Protein AF-A0A1D2QLX3-F1 (afdb_monomer)

Nearest PDB structures (foldseek):
  8tn6-assembly1_C  TM=4.047E-01  e=2.908E+00  synthetic construct

Mean predicted aligned error: 9.53 Å

Foldseek 3Di:
DVVVVVVVVVLVVVQVLLLVLLLLVLLLVVLVVVLVDPPFDPQLNVVSVVSNLVSLVVNLVSVLVVLVVVLVVCVPPPDPLLNVLSVVLNVLSVLLVVLSVCCVVVNDDPVVVVSVVSNVVSVVVNVVSVVVNVVVVVVVCVVVVPDPDDDSPSDDPCSVVVSVVSVVVVVVVSVCSRVVVVVDPPPPPQDADPPQFDDPDPPAQLPPAPDADPSSHADALVVPVCLVVVCVPVVPVSVVCVPDCLVCLQAPPVNLVVLVVCCVPPNLLSSSHSCVRRPVSCSRRRQSGVVGDGSRDD

Structure (mmCIF, N/CA/C/O backbone):
data_AF-A0A1D2QLX3-F1
#
_entry.id   AF-A0A1D2QLX3-F1
#
loop_
_atom_site.group_PDB
_atom_site.id
_atom_site.type_symbol
_atom_site.label_atom_id
_atom_site.label_alt_id
_atom_site.label_comp_id
_atom_site.label_asym_id
_atom_site.label_entity_id
_atom_site.label_seq_id
_atom_site.pdbx_PDB_ins_code
_atom_site.Cartn_x
_atom_site.Cartn_y
_atom_site.Cartn_z
_atom_site.occupancy
_atom_site.B_iso_or_equiv
_atom_site.auth_seq_id
_atom_site.auth_comp_id
_atom_site.auth_asym_id
_atom_site.auth_atom_id
_atom_site.pdbx_PDB_model_num
ATOM 1 N N . MET A 1 1 ? -18.325 -20.129 51.051 1.00 47.84 1 MET A N 1
ATOM 2 C CA . MET A 1 1 ? -16.873 -20.002 50.773 1.00 47.84 1 MET A CA 1
ATOM 3 C C . MET A 1 1 ? -16.478 -20.413 49.345 1.00 47.84 1 MET A C 1
ATOM 5 O O . MET A 1 1 ? -15.520 -19.870 48.815 1.00 47.84 1 MET A O 1
ATOM 9 N N . THR A 1 2 ? -17.216 -21.308 48.675 1.00 52.09 2 THR A N 1
ATOM 10 C CA . THR A 1 2 ? -16.969 -21.720 47.275 1.00 52.09 2 THR A CA 1
ATOM 11 C C . THR A 1 2 ? -17.440 -20.698 46.229 1.00 52.09 2 THR A C 1
ATOM 13 O O . THR A 1 2 ? -16.693 -20.413 45.299 1.00 52.09 2 THR A O 1
ATOM 16 N N . MET A 1 3 ? -18.611 -20.066 46.410 1.00 44.56 3 MET A N 1
ATOM 17 C CA . MET A 1 3 ? -19.145 -19.080 45.446 1.00 44.56 3 MET A CA 1
ATOM 18 C C . MET A 1 3 ? -18.302 -17.800 45.304 1.00 44.56 3 MET A C 1
ATOM 20 O O . MET A 1 3 ? -18.203 -17.250 44.207 1.00 44.56 3 MET A O 1
ATOM 24 N N . GLU A 1 4 ? -17.663 -17.344 46.384 1.00 46.50 4 GLU A N 1
ATOM 25 C CA . GLU A 1 4 ? -16.819 -16.140 46.390 1.00 46.50 4 GLU A CA 1
ATOM 26 C C . GLU A 1 4 ? -15.473 -16.362 45.678 1.00 46.50 4 GLU A C 1
ATOM 28 O O . GLU A 1 4 ? -14.935 -15.454 45.050 1.00 46.50 4 GLU A O 1
ATOM 33 N N . LYS A 1 5 ? -14.964 -17.602 45.692 1.00 51.28 5 LYS A N 1
ATOM 34 C CA . LYS A 1 5 ? -13.736 -18.003 44.986 1.00 51.28 5 LYS A CA 1
ATOM 35 C C . LYS A 1 5 ? -13.949 -18.104 43.467 1.00 51.28 5 LYS A C 1
ATOM 37 O O . LYS A 1 5 ? -13.058 -17.792 42.684 1.00 51.28 5 LYS A O 1
ATOM 42 N N . THR A 1 6 ? -15.148 -18.496 43.032 1.00 58.53 6 THR A N 1
ATOM 43 C CA . THR A 1 6 ? -15.526 -18.539 41.607 1.00 58.53 6 THR A CA 1
ATOM 44 C C . THR A 1 6 ? -15.758 -17.158 40.992 1.00 58.53 6 THR A C 1
ATOM 46 O O . THR A 1 6 ? -15.449 -16.952 39.817 1.00 58.53 6 THR A O 1
ATOM 49 N N . THR A 1 7 ? -16.288 -16.194 41.751 1.00 59.47 7 THR A N 1
ATOM 50 C CA . THR A 1 7 ? -16.502 -14.823 41.257 1.00 59.47 7 THR A CA 1
ATOM 51 C C . THR A 1 7 ? -15.203 -14.027 41.168 1.00 59.47 7 THR A C 1
ATOM 53 O O . THR A 1 7 ? -15.032 -13.273 40.211 1.00 59.47 7 THR A O 1
ATOM 56 N N . THR A 1 8 ? -14.254 -14.229 42.086 1.00 61.00 8 THR A N 1
ATOM 57 C CA . THR A 1 8 ? -12.914 -13.623 41.995 1.00 61.00 8 THR A CA 1
ATOM 58 C C . THR A 1 8 ? -12.116 -14.156 40.804 1.00 61.00 8 THR A C 1
ATOM 60 O O . THR A 1 8 ? -11.539 -13.356 40.069 1.00 61.00 8 THR A O 1
ATOM 63 N N . GLY A 1 9 ? -12.172 -15.466 40.528 1.00 65.94 9 GLY A N 1
ATOM 64 C CA . GLY A 1 9 ? -11.530 -16.067 39.351 1.00 65.94 9 GLY A CA 1
ATOM 65 C C . GLY A 1 9 ? -12.051 -15.515 38.015 1.00 65.94 9 GLY A C 1
ATOM 66 O O . GLY A 1 9 ? -11.258 -15.155 37.146 1.00 65.94 9 GLY A O 1
ATOM 67 N N . LYS A 1 10 ? -13.376 -15.356 37.867 1.00 67.81 10 LYS A N 1
ATOM 68 C CA . LYS A 1 10 ? -13.980 -14.759 36.657 1.00 67.81 10 LYS A CA 1
ATOM 69 C C . LYS A 1 10 ? -13.594 -13.290 36.462 1.00 67.81 10 LYS A C 1
ATOM 71 O O . LYS A 1 10 ? -13.293 -12.888 35.345 1.00 67.81 10 LYS A O 1
ATOM 76 N N . LEU A 1 11 ? -13.563 -12.491 37.531 1.00 66.75 11 LEU A N 1
ATOM 77 C CA . LEU A 1 11 ? -13.174 -11.076 37.457 1.00 66.75 11 LEU A CA 1
ATOM 78 C C . LEU A 1 11 ? -11.684 -10.891 37.129 1.00 66.75 11 LEU A C 1
ATOM 80 O O . LEU A 1 11 ? -11.318 -9.944 36.435 1.00 66.75 11 LEU A O 1
ATOM 84 N N . GLN A 1 12 ? -10.827 -11.799 37.595 1.00 68.75 12 GLN A N 1
ATOM 85 C CA . GLN A 1 12 ? -9.400 -11.792 37.273 1.00 68.75 12 GLN A CA 1
ATOM 86 C C . GLN A 1 12 ? -9.136 -12.236 35.828 1.00 68.75 12 GLN A C 1
ATOM 88 O O . GLN A 1 12 ? -8.340 -11.618 35.129 1.00 68.75 12 GLN A O 1
ATOM 93 N N . GLN A 1 13 ? -9.861 -13.245 35.338 1.00 72.25 13 GLN A N 1
ATOM 94 C CA . GLN A 1 13 ? -9.840 -13.598 33.918 1.00 72.25 13 GLN A CA 1
ATOM 95 C C . GLN A 1 13 ? -10.345 -12.434 33.050 1.00 72.25 13 GLN A C 1
ATOM 97 O O . GLN A 1 13 ? -9.775 -12.166 31.992 1.00 72.25 13 GLN A O 1
ATOM 102 N N . GLU A 1 14 ? -11.372 -11.707 33.515 1.00 74.94 14 GLU A N 1
ATOM 103 C CA . GLU A 1 14 ? -11.874 -10.509 32.843 1.00 74.94 14 GLU A CA 1
ATOM 104 C C . GLU A 1 14 ? -10.831 -9.379 32.768 1.00 74.94 14 GLU A C 1
ATOM 106 O O . GLU A 1 14 ? -10.739 -8.693 31.757 1.00 74.94 14 GLU A O 1
ATOM 111 N N . SER A 1 15 ? -10.002 -9.187 33.793 1.00 77.00 15 SER A N 1
ATOM 112 C CA . SER A 1 15 ? -9.013 -8.104 33.781 1.00 77.00 15 SER A CA 1
ATOM 113 C C . SER A 1 15 ? -7.851 -8.363 32.816 1.00 77.00 15 SER A C 1
ATOM 115 O O . SER A 1 15 ? -7.373 -7.431 32.172 1.00 77.00 15 SER A O 1
ATOM 117 N N . HIS A 1 16 ? -7.430 -9.621 32.653 1.00 79.62 16 HIS A N 1
ATOM 118 C CA . HIS A 1 16 ? -6.320 -9.973 31.765 1.00 79.62 16 HIS A CA 1
ATOM 119 C C . HIS A 1 16 ? -6.650 -9.724 30.287 1.00 79.62 16 HIS A C 1
ATOM 121 O O . HIS A 1 16 ? -5.836 -9.143 29.568 1.00 79.62 16 HIS A O 1
ATOM 127 N N . TRP A 1 17 ? -7.846 -10.113 29.824 1.00 83.94 17 TRP A N 1
ATOM 128 C CA . TRP A 1 17 ? -8.223 -9.865 28.426 1.00 83.94 17 TRP A CA 1
ATOM 129 C C . TRP A 1 17 ? -8.433 -8.369 28.150 1.00 83.94 17 TRP A C 1
ATOM 131 O O . TRP A 1 17 ? -8.108 -7.908 27.060 1.00 83.94 17 TRP A O 1
ATOM 141 N N . LEU A 1 18 ? -8.896 -7.587 29.135 1.00 86.56 18 LEU A N 1
ATOM 142 C CA . LEU A 1 18 ? -9.004 -6.127 29.013 1.00 86.56 18 LEU A CA 1
ATOM 143 C C . LEU A 1 18 ? -7.632 -5.459 28.899 1.00 86.56 18 LEU A C 1
ATOM 145 O O . LEU A 1 18 ? -7.465 -4.555 28.082 1.00 86.56 18 LEU A O 1
ATOM 149 N N . THR A 1 19 ? -6.637 -5.924 29.661 1.00 86.50 19 THR A N 1
ATOM 150 C CA . THR A 1 19 ? -5.246 -5.476 29.502 1.00 86.50 19 THR A CA 1
ATOM 151 C C . THR A 1 19 ? -4.724 -5.787 28.097 1.00 86.50 19 THR A C 1
ATOM 153 O O . THR A 1 19 ? -4.079 -4.931 27.492 1.00 86.50 19 THR A O 1
ATOM 156 N N . ALA A 1 20 ? -5.039 -6.963 27.543 1.00 88.31 20 ALA A N 1
ATOM 157 C CA . ALA A 1 20 ? -4.661 -7.313 26.174 1.00 88.31 20 ALA A CA 1
ATOM 158 C C . ALA A 1 20 ? -5.330 -6.401 25.129 1.00 88.31 20 ALA A C 1
ATOM 160 O O . ALA A 1 20 ? -4.641 -5.885 24.254 1.00 88.31 20 ALA A O 1
ATOM 161 N N . VAL A 1 21 ? -6.636 -6.128 25.254 1.00 91.12 21 VAL A N 1
ATOM 162 C CA . VAL A 1 21 ? -7.366 -5.199 24.364 1.00 91.12 21 VAL A CA 1
ATOM 163 C C . VAL A 1 21 ? -6.779 -3.793 24.439 1.00 91.12 21 VAL A C 1
ATOM 165 O O . VAL A 1 21 ? -6.571 -3.165 23.407 1.00 91.12 21 VAL A O 1
ATOM 168 N N . ALA A 1 22 ? -6.481 -3.300 25.644 1.00 90.00 22 ALA A N 1
ATOM 169 C CA . ALA A 1 22 ? -5.874 -1.986 25.829 1.00 90.00 22 ALA A CA 1
ATOM 170 C C . ALA A 1 22 ? -4.475 -1.909 25.196 1.00 90.00 22 ALA A C 1
ATOM 172 O O . ALA A 1 22 ? -4.136 -0.906 24.572 1.00 90.00 22 ALA A O 1
ATOM 173 N N . CYS A 1 23 ? -3.678 -2.973 25.322 1.00 92.06 23 CYS A N 1
ATOM 174 C CA . CYS A 1 23 ? -2.359 -3.067 24.702 1.00 92.06 23 CYS A CA 1
ATOM 175 C C . CYS A 1 23 ? -2.448 -3.090 23.168 1.00 92.06 23 CYS A C 1
ATOM 177 O O . CYS A 1 23 ? -1.812 -2.268 22.512 1.00 92.06 23 CYS A O 1
ATOM 179 N N . LEU A 1 24 ? -3.288 -3.962 22.599 1.00 93.31 24 LEU A N 1
ATOM 180 C CA . LEU A 1 24 ? -3.523 -4.039 21.152 1.00 93.31 24 LEU A CA 1
ATOM 181 C C . LEU A 1 24 ? -4.075 -2.723 20.592 1.00 93.31 24 LEU A C 1
ATOM 183 O O . LEU A 1 24 ? -3.622 -2.266 19.549 1.00 93.31 24 LEU A O 1
ATOM 187 N N . GLY A 1 25 ? -4.996 -2.079 21.313 1.00 93.81 25 GLY A N 1
ATOM 188 C CA . GLY A 1 25 ? -5.527 -0.763 20.962 1.00 93.81 25 GLY A CA 1
ATOM 189 C C . GLY A 1 25 ? -4.450 0.315 20.924 1.00 93.81 25 GLY A C 1
ATOM 190 O O . GLY A 1 25 ? -4.392 1.089 19.973 1.00 93.81 25 GLY A O 1
ATOM 191 N N . ALA A 1 26 ? -3.558 0.341 21.916 1.00 94.00 26 ALA A N 1
ATOM 192 C CA . ALA A 1 26 ? -2.443 1.282 21.942 1.00 94.00 26 ALA A CA 1
ATOM 193 C C . ALA A 1 26 ? -1.442 1.032 20.803 1.00 94.00 26 ALA A C 1
ATOM 195 O O . ALA A 1 26 ? -0.994 1.988 20.178 1.00 94.00 26 ALA A O 1
ATOM 196 N N . LEU A 1 27 ? -1.123 -0.232 20.503 1.00 95.88 27 LEU A N 1
ATOM 197 C CA . LEU A 1 27 ? -0.251 -0.598 19.382 1.00 95.88 27 LEU A CA 1
ATOM 198 C C . LEU A 1 27 ? -0.873 -0.233 18.027 1.00 95.88 27 LEU A C 1
ATOM 200 O O . LEU A 1 27 ? -0.196 0.336 17.175 1.00 95.88 27 LEU A O 1
ATOM 204 N N . SER A 1 28 ? -2.161 -0.522 17.825 1.00 95.25 28 SER A N 1
ATOM 205 C CA . SER A 1 28 ? -2.886 -0.170 16.597 1.00 95.25 28 SER A CA 1
ATOM 206 C C . SER A 1 28 ? -2.954 1.350 16.405 1.00 95.25 28 SER A C 1
ATOM 208 O O . SER A 1 28 ? -2.658 1.847 15.322 1.00 95.25 28 SER A O 1
ATOM 210 N N . LEU A 1 29 ? -3.224 2.109 17.473 1.00 94.06 29 LEU A N 1
ATOM 211 C CA . LEU A 1 29 ? -3.208 3.572 17.425 1.00 94.06 29 LEU A CA 1
ATOM 212 C C . LEU A 1 29 ? -1.806 4.128 17.137 1.00 94.06 29 LEU A C 1
ATOM 214 O O . LEU A 1 29 ? -1.659 5.029 16.318 1.00 94.06 29 LEU A O 1
ATOM 218 N N . PHE A 1 30 ? -0.778 3.599 17.802 1.00 94.00 30 PHE A N 1
ATOM 219 C CA . PHE A 1 30 ? 0.601 4.050 17.621 1.00 94.00 30 PHE A CA 1
ATOM 220 C C . PHE A 1 30 ? 1.117 3.758 16.209 1.00 94.00 30 PHE A C 1
ATOM 222 O O . PHE A 1 30 ? 1.649 4.651 15.559 1.00 94.00 30 PHE A O 1
ATOM 229 N N . SER A 1 31 ? 0.902 2.539 15.709 1.00 95.00 31 SER A N 1
ATOM 230 C CA . SER A 1 31 ? 1.252 2.158 14.333 1.00 95.00 31 SER A CA 1
ATOM 231 C C . SER A 1 31 ? 0.539 3.026 13.294 1.00 95.00 31 SER A C 1
ATOM 233 O O . SER A 1 31 ? 1.184 3.482 12.353 1.00 95.00 31 SER A O 1
ATOM 235 N N . GLY A 1 32 ? -0.748 3.332 13.502 1.00 92.38 32 GLY A N 1
ATOM 236 C CA . GLY A 1 32 ? -1.514 4.227 12.630 1.00 92.38 32 GLY A CA 1
ATOM 237 C C . GLY A 1 32 ? -0.995 5.665 12.655 1.00 92.38 32 GLY A C 1
ATOM 238 O O . GLY A 1 32 ? -0.837 6.282 11.608 1.00 92.38 32 GLY A O 1
ATOM 239 N N . LEU A 1 33 ? -0.640 6.188 13.834 1.00 89.94 33 LEU A N 1
ATOM 240 C CA . LEU A 1 33 ? -0.033 7.517 13.956 1.00 89.94 33 LEU A CA 1
ATOM 241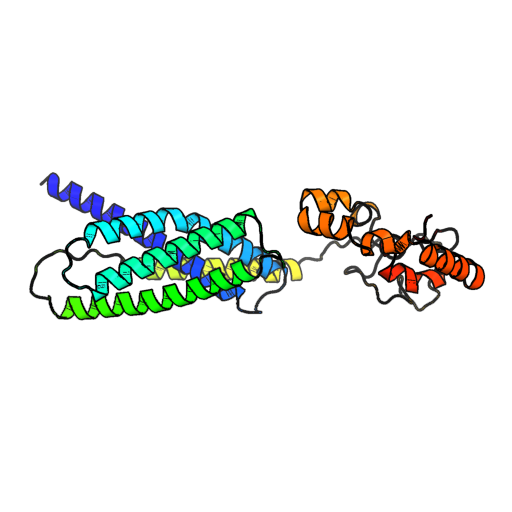 C C . LEU A 1 33 ? 1.315 7.598 13.227 1.00 89.94 33 LEU A C 1
ATOM 243 O O . LEU A 1 33 ? 1.618 8.612 12.606 1.00 89.94 33 LEU A O 1
ATOM 247 N N . LEU A 1 34 ? 2.110 6.529 13.276 1.00 89.62 34 LEU A N 1
ATOM 248 C CA . LEU A 1 34 ? 3.380 6.454 12.559 1.00 89.62 34 LEU A CA 1
ATOM 249 C C . LEU A 1 34 ? 3.212 6.454 11.033 1.00 89.62 34 LEU A C 1
ATOM 251 O O . LEU A 1 34 ? 4.095 6.966 10.355 1.00 89.62 34 LEU A O 1
ATOM 255 N N . LEU A 1 35 ? 2.098 5.942 10.491 1.00 88.56 35 LEU A N 1
ATOM 256 C CA . LEU A 1 35 ? 1.811 6.012 9.047 1.00 88.56 35 LEU A CA 1
ATOM 257 C C . LEU A 1 35 ? 1.580 7.450 8.558 1.00 88.56 35 LEU A C 1
ATOM 259 O O . LEU A 1 35 ? 1.766 7.729 7.379 1.00 88.56 35 LEU A O 1
ATOM 263 N N . LEU A 1 36 ? 1.213 8.369 9.454 1.00 83.38 36 LEU A N 1
ATOM 264 C CA . LEU A 1 36 ? 0.980 9.780 9.127 1.00 83.38 36 LEU A CA 1
ATOM 265 C C . LEU A 1 36 ? 2.264 10.618 9.117 1.00 83.38 36 LEU A C 1
ATOM 267 O O . LEU A 1 36 ? 2.239 11.777 8.704 1.00 83.38 36 LEU A O 1
ATOM 271 N N . LEU A 1 37 ? 3.372 10.074 9.622 1.00 81.25 37 LEU A N 1
ATOM 272 C CA . LEU A 1 37 ? 4.625 10.801 9.781 1.00 81.25 37 LEU A CA 1
ATOM 273 C C . LEU A 1 37 ? 5.653 10.307 8.750 1.00 81.25 37 LEU A C 1
ATOM 275 O O . LEU A 1 37 ? 5.863 9.099 8.635 1.00 81.25 37 LEU A O 1
ATOM 279 N N . PRO A 1 38 ? 6.371 11.201 8.046 1.00 72.50 38 PRO A N 1
ATOM 280 C CA . PRO A 1 38 ? 7.387 10.823 7.061 1.00 72.50 38 PRO A CA 1
ATOM 281 C C . PRO A 1 38 ? 8.712 10.433 7.745 1.00 72.50 38 PRO A C 1
ATOM 283 O O . PRO A 1 38 ? 9.762 11.009 7.476 1.00 72.50 38 PRO A O 1
ATOM 286 N N . LEU A 1 39 ? 8.662 9.503 8.703 1.00 68.62 39 LEU A N 1
ATOM 287 C CA . LEU A 1 39 ? 9.796 9.164 9.575 1.00 68.62 39 LEU A CA 1
ATOM 288 C C . LEU A 1 39 ? 10.639 7.987 9.078 1.00 68.62 39 LEU A C 1
ATOM 290 O O . LEU A 1 39 ? 11.748 7.793 9.573 1.00 68.62 39 LEU A O 1
ATOM 294 N N . PHE A 1 40 ? 10.131 7.184 8.142 1.00 65.19 40 PHE A N 1
ATOM 295 C CA . PHE A 1 40 ? 10.750 5.914 7.764 1.00 65.19 40 PHE A CA 1
ATOM 296 C C . PHE A 1 40 ? 11.151 5.870 6.292 1.00 65.19 40 PHE A C 1
ATOM 298 O O . PHE A 1 40 ? 10.474 6.423 5.427 1.00 65.19 40 PHE A O 1
ATOM 305 N N . ALA A 1 41 ? 12.230 5.133 6.014 1.00 69.69 41 ALA A N 1
ATOM 306 C CA . ALA A 1 41 ? 12.530 4.652 4.671 1.00 69.69 41 ALA A CA 1
ATOM 307 C C . ALA A 1 41 ? 11.382 3.767 4.144 1.00 69.69 41 ALA A C 1
ATOM 309 O O . ALA A 1 41 ? 10.616 3.199 4.930 1.00 69.69 41 ALA A O 1
ATOM 310 N N . LEU A 1 42 ? 11.295 3.609 2.818 1.00 74.25 42 LEU A N 1
ATOM 311 C CA . LEU A 1 42 ? 10.206 2.895 2.135 1.00 74.25 42 LEU A CA 1
ATOM 312 C C . LEU A 1 42 ? 9.923 1.500 2.730 1.00 74.25 42 LEU A C 1
ATOM 314 O O . LEU A 1 42 ? 8.767 1.126 2.913 1.00 74.25 42 LEU A O 1
ATOM 318 N N . THR A 1 43 ? 10.968 0.760 3.105 1.00 77.31 43 THR A N 1
ATOM 319 C CA . THR A 1 43 ? 10.862 -0.573 3.725 1.00 77.31 43 THR A CA 1
ATOM 320 C C . THR A 1 43 ? 10.198 -0.540 5.102 1.00 77.31 43 THR A C 1
ATOM 322 O O . THR A 1 43 ? 9.321 -1.352 5.397 1.00 77.31 43 THR A O 1
ATOM 325 N N . GLY A 1 44 ? 10.575 0.423 5.948 1.00 81.56 44 GLY A N 1
ATOM 326 C CA . GLY A 1 44 ? 9.982 0.607 7.272 1.00 81.56 44 GLY A CA 1
ATOM 327 C C . GLY A 1 44 ? 8.503 0.985 7.187 1.00 81.56 44 GLY A C 1
ATOM 328 O O . GLY A 1 44 ? 7.701 0.490 7.978 1.00 81.56 44 GLY A O 1
ATOM 329 N N . LEU A 1 45 ? 8.128 1.792 6.188 1.00 84.56 45 LEU A N 1
ATOM 330 C CA . LEU A 1 45 ? 6.734 2.154 5.932 1.00 84.56 45 LEU A CA 1
ATOM 331 C C . LEU A 1 45 ? 5.891 0.932 5.537 1.00 84.56 45 LEU A C 1
ATOM 333 O O . LEU A 1 45 ? 4.831 0.714 6.122 1.00 84.56 45 LEU A O 1
ATOM 337 N N . GLN A 1 46 ? 6.380 0.105 4.606 1.00 86.75 46 GLN A N 1
ATOM 338 C CA . GLN A 1 46 ? 5.695 -1.122 4.175 1.00 86.75 46 GLN A CA 1
ATOM 339 C C . GLN A 1 46 ? 5.474 -2.097 5.340 1.00 86.75 46 GLN A C 1
ATOM 341 O O . GLN A 1 46 ? 4.385 -2.648 5.505 1.00 86.75 46 GLN A O 1
ATOM 346 N N . ILE A 1 47 ? 6.486 -2.270 6.195 1.00 89.06 47 ILE A N 1
ATOM 347 C CA . ILE A 1 47 ? 6.388 -3.138 7.374 1.00 89.06 47 ILE A CA 1
ATOM 348 C C . ILE A 1 47 ? 5.417 -2.554 8.408 1.00 89.06 47 ILE A C 1
ATOM 350 O O . ILE A 1 47 ? 4.601 -3.294 8.957 1.00 89.06 47 ILE A O 1
ATOM 354 N N . ASN A 1 48 ? 5.446 -1.238 8.651 1.00 93.06 48 ASN A N 1
ATOM 355 C CA . ASN A 1 48 ? 4.499 -0.584 9.558 1.00 93.06 48 ASN A CA 1
ATOM 356 C C . ASN A 1 48 ? 3.049 -0.722 9.065 1.00 93.06 48 ASN A C 1
ATOM 358 O O . ASN A 1 48 ? 2.164 -0.990 9.873 1.00 93.06 48 ASN A O 1
ATOM 362 N N . LEU A 1 49 ? 2.805 -0.606 7.756 1.00 91.88 49 LEU A N 1
ATOM 363 C CA . LEU A 1 49 ? 1.479 -0.793 7.159 1.00 91.88 49 LEU A CA 1
ATOM 364 C C . LEU A 1 49 ? 0.958 -2.224 7.367 1.00 91.88 49 LEU A C 1
ATOM 366 O O . LEU A 1 49 ? -0.185 -2.422 7.792 1.00 91.88 49 LEU A O 1
ATOM 370 N N . LEU A 1 50 ? 1.811 -3.228 7.137 1.00 91.75 50 LEU A N 1
ATOM 371 C CA . LEU A 1 50 ? 1.467 -4.632 7.367 1.00 91.75 50 LEU A CA 1
ATOM 372 C C . LEU A 1 50 ? 1.152 -4.896 8.847 1.00 91.75 50 LEU A C 1
ATOM 374 O O . LEU A 1 50 ? 0.137 -5.514 9.177 1.00 91.75 50 LEU A O 1
ATOM 378 N N . LEU A 1 51 ? 2.001 -4.396 9.749 1.00 94.00 51 LEU A N 1
ATOM 379 C CA . LEU A 1 51 ? 1.803 -4.531 11.189 1.00 94.00 51 LEU A CA 1
ATOM 380 C C . LEU A 1 51 ? 0.532 -3.816 11.659 1.00 94.00 51 LEU A C 1
ATOM 382 O O . LEU A 1 51 ? -0.201 -4.377 12.470 1.00 94.00 51 LEU A O 1
ATOM 386 N N . HIS A 1 52 ? 0.236 -2.623 11.140 1.00 95.25 52 HIS A N 1
ATOM 387 C CA . HIS A 1 52 ? -0.989 -1.889 11.453 1.00 95.25 52 HIS A CA 1
ATOM 388 C C . HIS A 1 52 ? -2.237 -2.693 11.067 1.00 95.25 52 HIS A C 1
ATOM 390 O O . HIS A 1 52 ? -3.136 -2.880 11.891 1.00 95.25 52 HIS A O 1
ATOM 396 N N . THR A 1 53 ? -2.244 -3.246 9.852 1.00 94.38 53 THR A N 1
ATOM 397 C CA . THR A 1 53 ? -3.340 -4.078 9.331 1.00 94.38 53 THR A CA 1
ATOM 398 C C . THR A 1 53 ? -3.543 -5.332 10.185 1.00 94.38 53 THR A C 1
ATOM 400 O O . THR A 1 53 ? -4.672 -5.668 10.561 1.00 94.38 53 THR A O 1
ATOM 403 N N . LEU A 1 54 ? -2.450 -5.995 10.580 1.00 94.75 54 LEU A N 1
ATOM 404 C CA . LEU A 1 54 ? -2.490 -7.165 11.460 1.00 94.75 54 LEU A CA 1
ATOM 405 C C . LEU A 1 54 ? -3.008 -6.813 12.862 1.00 94.75 54 LEU A C 1
ATOM 407 O O . LEU A 1 54 ? -3.891 -7.493 13.387 1.00 94.75 54 LEU A O 1
ATOM 411 N N . LEU A 1 55 ? -2.483 -5.747 13.473 1.00 95.50 55 LEU A N 1
ATOM 412 C CA . LEU A 1 55 ? -2.881 -5.290 14.806 1.00 95.50 55 LEU A CA 1
ATOM 413 C C . LEU A 1 55 ? -4.359 -4.886 14.843 1.00 95.50 55 LEU A C 1
ATOM 415 O O . LEU A 1 55 ? -5.065 -5.271 15.775 1.00 95.50 55 LEU A O 1
ATOM 419 N N . GLY A 1 56 ? -4.835 -4.160 13.828 1.00 94.56 56 GLY A N 1
ATOM 420 C CA . GLY A 1 56 ? -6.244 -3.792 13.683 1.00 94.56 56 GLY A CA 1
ATOM 421 C C . GLY A 1 56 ? -7.149 -5.019 13.548 1.00 94.56 56 GLY A C 1
ATOM 422 O O . GLY A 1 56 ? -8.146 -5.137 14.264 1.00 94.56 56 GLY A O 1
ATOM 423 N N . SER A 1 57 ? -6.751 -5.985 12.715 1.00 92.62 57 SER A N 1
ATOM 424 C CA . SER A 1 57 ? -7.487 -7.242 12.517 1.00 92.62 57 SER A CA 1
ATOM 425 C C . SER A 1 57 ? -7.577 -8.074 13.802 1.00 92.62 57 SER A C 1
ATOM 427 O O . SER A 1 57 ? -8.652 -8.553 14.165 1.00 92.62 57 SER A O 1
ATOM 429 N N . LEU A 1 58 ? -6.469 -8.197 14.543 1.00 93.81 58 LEU A N 1
ATOM 430 C CA . LEU A 1 58 ? -6.429 -8.896 15.833 1.00 93.81 58 LEU A CA 1
ATOM 431 C C . LEU A 1 58 ? -7.239 -8.175 16.920 1.00 93.81 58 LEU A C 1
ATOM 433 O O . LEU A 1 58 ? -7.817 -8.826 17.794 1.00 93.81 58 LEU A O 1
ATOM 437 N N . LEU A 1 59 ? -7.292 -6.841 16.882 1.00 94.19 59 LEU A N 1
ATOM 438 C CA . LEU A 1 59 ? -8.039 -6.024 17.837 1.00 94.19 59 LEU A CA 1
ATOM 439 C C . LEU A 1 59 ? -9.556 -6.078 17.610 1.00 94.19 59 LEU A C 1
ATOM 441 O O . LEU A 1 59 ? -10.314 -5.948 18.575 1.00 94.19 59 LEU A O 1
ATOM 445 N N . ALA A 1 60 ? -10.008 -6.291 16.374 1.00 91.12 60 ALA A N 1
ATOM 446 C CA . ALA A 1 60 ? -11.412 -6.180 15.993 1.00 91.12 60 ALA A CA 1
ATOM 447 C C . ALA A 1 60 ? -12.366 -7.033 16.848 1.00 91.12 60 ALA A C 1
ATOM 449 O O . ALA A 1 60 ? -13.301 -6.503 17.452 1.00 91.12 60 ALA A O 1
ATOM 450 N N . LEU A 1 61 ? -12.125 -8.347 16.948 1.00 90.50 61 LEU A N 1
ATOM 451 C CA . LEU A 1 61 ? -13.012 -9.259 17.685 1.00 90.50 61 LEU A CA 1
ATOM 452 C C . LEU A 1 61 ? -13.024 -8.985 19.203 1.00 90.50 61 LEU A C 1
ATOM 454 O O . LEU A 1 61 ? -14.115 -8.868 19.777 1.00 90.50 61 LEU A O 1
ATOM 458 N N . PRO A 1 62 ? -11.867 -8.843 19.888 1.00 92.00 62 PRO A N 1
ATOM 459 C CA . PRO A 1 62 ? -11.846 -8.466 21.300 1.00 92.00 62 PRO A CA 1
ATOM 460 C C . PRO A 1 62 ? -12.534 -7.127 21.580 1.00 92.00 62 PRO A C 1
ATOM 462 O O . PRO A 1 62 ? -13.251 -7.003 22.576 1.00 92.00 62 PRO A O 1
ATOM 465 N N . LEU A 1 63 ? -12.347 -6.132 20.709 1.00 91.25 63 LEU A N 1
ATOM 466 C CA . LEU A 1 63 ? -12.910 -4.799 20.892 1.00 91.25 63 LEU A CA 1
ATOM 467 C C . LEU A 1 63 ? -14.422 -4.767 20.630 1.00 91.25 63 LEU A C 1
ATOM 469 O O . LEU A 1 63 ? -15.156 -4.128 21.386 1.00 91.25 63 LEU A O 1
ATOM 473 N N . LEU A 1 64 ? -14.915 -5.529 19.648 1.00 90.06 64 LEU A N 1
ATOM 474 C CA . LEU A 1 64 ? -16.349 -5.746 19.439 1.00 90.06 64 LEU A CA 1
ATOM 475 C C . LEU A 1 64 ? -16.988 -6.401 20.669 1.00 90.06 64 LEU A C 1
ATOM 477 O O . LEU A 1 64 ? -17.985 -5.903 21.197 1.00 90.06 64 LEU A O 1
ATOM 481 N N . ARG A 1 65 ? -16.377 -7.476 21.186 1.00 91.19 65 ARG A N 1
ATOM 482 C CA . ARG A 1 65 ? -16.837 -8.137 22.417 1.00 91.19 65 ARG A CA 1
ATOM 483 C C . ARG A 1 65 ? -16.846 -7.169 23.601 1.00 91.19 65 ARG A C 1
ATOM 485 O O . ARG A 1 65 ? -17.802 -7.174 24.376 1.00 91.19 65 ARG A O 1
ATOM 492 N N . TYR A 1 66 ? -15.814 -6.336 23.741 1.00 90.00 66 TYR A N 1
ATOM 493 C CA . TYR A 1 66 ? -15.768 -5.292 24.763 1.00 90.00 66 TYR A CA 1
ATOM 494 C C . TYR A 1 66 ? -16.914 -4.298 24.622 1.00 90.00 66 TYR A C 1
ATOM 496 O O . TYR A 1 66 ? -17.593 -4.035 25.612 1.00 90.00 66 TYR A O 1
ATOM 504 N N . SER A 1 67 ? -17.162 -3.797 23.413 1.00 89.12 67 SER A N 1
ATOM 505 C CA . SER A 1 67 ? -18.236 -2.842 23.147 1.00 89.12 67 SER A CA 1
ATOM 506 C C . SER A 1 67 ? -19.607 -3.417 23.524 1.00 89.12 67 SER A C 1
ATOM 508 O O . SER A 1 67 ? -20.359 -2.791 24.271 1.00 89.12 67 SER A O 1
ATOM 510 N N . LEU A 1 68 ? -19.890 -4.668 23.141 1.00 89.12 68 LEU A N 1
ATOM 511 C CA . LEU A 1 68 ? -21.138 -5.357 23.492 1.00 89.12 68 LEU A CA 1
ATOM 512 C C . LEU A 1 68 ? -21.289 -5.568 25.008 1.00 89.12 68 LEU A C 1
ATOM 514 O O . LEU A 1 68 ? -22.351 -5.303 25.578 1.00 89.12 68 LEU A O 1
ATOM 518 N N . LEU A 1 69 ? -20.232 -6.014 25.695 1.00 86.81 69 LEU A N 1
ATOM 519 C CA . LEU A 1 69 ? -20.249 -6.183 27.154 1.00 86.81 69 LEU A CA 1
ATOM 520 C C . LEU A 1 69 ? -20.394 -4.842 27.882 1.00 86.81 69 LEU A C 1
ATOM 522 O O . LEU A 1 69 ? -21.104 -4.753 28.883 1.00 86.81 69 LEU A O 1
ATOM 526 N N . HIS A 1 70 ? -19.735 -3.796 27.391 1.00 86.69 70 HIS A N 1
ATOM 527 C CA . HIS A 1 70 ? -19.840 -2.454 27.945 1.00 86.69 70 HIS A CA 1
ATOM 528 C C . HIS A 1 70 ? -21.259 -1.906 27.776 1.00 86.69 70 HIS A C 1
ATOM 530 O O . HIS A 1 70 ? -21.848 -1.422 28.743 1.00 86.69 70 HIS A O 1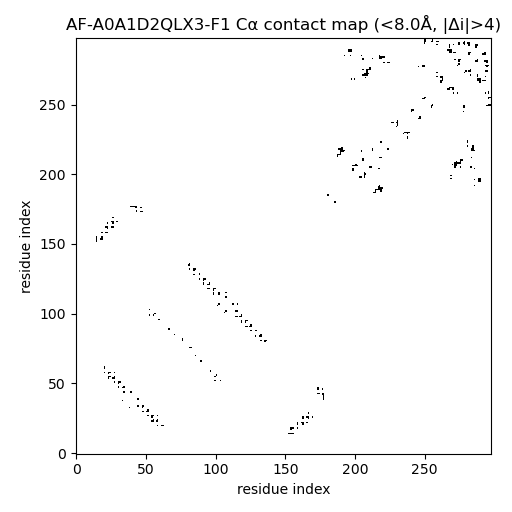
ATOM 536 N N . PHE A 1 71 ? -21.842 -2.052 26.585 1.00 85.44 71 PHE A N 1
ATOM 537 C CA . PHE A 1 71 ? -23.201 -1.613 26.293 1.00 85.44 71 PHE A CA 1
ATOM 538 C C . PHE A 1 71 ? -24.222 -2.353 27.163 1.00 85.44 71 PHE A C 1
ATOM 540 O O . PHE A 1 71 ? -24.948 -1.724 27.925 1.00 85.44 71 PHE A O 1
ATOM 547 N N . THR A 1 72 ? -24.209 -3.690 27.163 1.00 84.88 72 THR A N 1
ATOM 548 C CA . THR A 1 72 ? -25.139 -4.512 27.967 1.00 84.88 72 THR A CA 1
ATOM 549 C C . THR A 1 72 ? -25.070 -4.215 29.467 1.00 84.88 72 THR A C 1
ATOM 551 O O . THR A 1 72 ? -26.101 -4.189 30.135 1.00 84.88 72 THR A O 1
ATOM 554 N N . ARG A 1 73 ? -23.879 -3.930 30.011 1.00 80.62 73 ARG A N 1
ATOM 555 C CA . ARG A 1 73 ? -23.691 -3.573 31.432 1.00 80.62 73 ARG A CA 1
ATOM 556 C C . ARG A 1 73 ? -24.112 -2.141 31.771 1.00 80.62 73 ARG A C 1
ATOM 558 O O . ARG A 1 73 ? -24.293 -1.829 32.948 1.00 80.62 73 ARG A O 1
ATOM 565 N N . THR A 1 74 ? -24.235 -1.268 30.774 1.00 77.25 74 THR A N 1
ATOM 566 C CA . THR A 1 74 ? -24.605 0.145 30.950 1.00 77.25 74 THR A CA 1
ATOM 567 C C . THR A 1 74 ? -26.066 0.434 30.601 1.00 77.25 74 THR A C 1
ATOM 569 O O . THR A 1 74 ? -26.563 1.510 30.953 1.00 77.25 74 THR A O 1
ATOM 572 N N . VAL A 1 75 ? -26.789 -0.536 30.019 1.00 73.56 75 VAL A N 1
ATOM 573 C CA . VAL A 1 75 ? -28.253 -0.500 29.876 1.00 73.56 75 VAL A CA 1
ATOM 574 C C . VAL A 1 75 ? -28.882 -0.264 31.256 1.00 73.56 75 VAL A C 1
ATOM 576 O O . VAL A 1 75 ? -28.810 -1.105 32.149 1.00 73.56 75 VAL A O 1
ATOM 579 N N . GLY A 1 76 ? -29.459 0.924 31.455 1.00 71.75 76 GLY A N 1
ATOM 580 C CA . GLY A 1 76 ? -30.060 1.351 32.727 1.00 71.75 76 GLY A CA 1
ATOM 581 C C . GLY A 1 76 ? -29.421 2.589 33.373 1.00 71.75 76 GLY A C 1
ATOM 582 O O . GLY A 1 76 ? -29.958 3.114 34.354 1.00 71.75 76 GLY A O 1
ATOM 583 N N . ILE A 1 77 ? -28.314 3.117 32.836 1.00 76.44 77 ILE A N 1
ATOM 584 C CA . ILE A 1 77 ? -27.785 4.424 33.259 1.00 76.44 77 ILE A CA 1
ATOM 585 C C . ILE A 1 77 ? -28.715 5.541 32.759 1.00 76.44 77 ILE A C 1
ATOM 587 O O . ILE A 1 77 ? -28.856 5.763 31.567 1.00 76.44 77 ILE A O 1
ATOM 591 N N . ARG A 1 78 ? -29.306 6.320 33.671 1.00 77.19 78 ARG A N 1
ATOM 592 C CA . ARG A 1 78 ? -30.216 7.442 33.343 1.00 77.19 78 ARG A CA 1
ATOM 593 C C . ARG A 1 78 ? -29.509 8.729 32.874 1.00 77.19 78 ARG A C 1
ATOM 595 O O . ARG A 1 78 ? -29.843 9.810 33.347 1.00 77.19 78 ARG A O 1
ATOM 602 N N . SER A 1 79 ? -28.486 8.642 32.024 1.00 85.31 79 SER A N 1
ATOM 603 C CA . SER A 1 79 ? -27.840 9.833 31.449 1.00 85.31 79 SER A CA 1
ATOM 604 C C . SER A 1 79 ? -27.865 9.769 29.929 1.00 85.31 79 SER A C 1
ATOM 606 O O . SER A 1 79 ? -27.142 8.945 29.366 1.00 85.31 79 SER A O 1
ATOM 608 N N . PRO A 1 80 ? -28.645 10.642 29.263 1.00 86.38 80 PRO A N 1
ATOM 609 C CA . PRO A 1 80 ? -28.711 10.650 27.807 1.00 86.38 80 PRO A CA 1
ATOM 610 C C . PRO A 1 80 ? -27.331 10.914 27.197 1.00 86.38 80 PRO A C 1
ATOM 612 O O . PRO A 1 80 ? -26.954 10.234 26.253 1.00 86.38 80 PRO A O 1
ATOM 615 N N . LEU A 1 81 ? -26.529 11.807 27.791 1.00 88.25 81 LEU A N 1
ATOM 616 C CA . LEU A 1 81 ? -25.181 12.117 27.307 1.00 88.25 81 LEU A CA 1
ATOM 617 C C . LEU A 1 81 ? -24.278 10.875 27.232 1.00 88.25 81 LEU A C 1
ATOM 619 O O . LEU A 1 81 ? -23.609 10.676 26.220 1.00 88.25 81 LEU A O 1
ATOM 623 N N . LEU A 1 82 ? -24.255 10.025 28.268 1.00 88.38 82 LEU A N 1
ATOM 624 C CA . LEU A 1 82 ? -23.429 8.809 28.247 1.00 88.38 82 LEU A CA 1
ATOM 625 C C . LEU A 1 82 ? -23.957 7.761 27.262 1.00 88.38 82 LEU A C 1
ATOM 627 O O . LEU A 1 82 ? -23.152 7.110 26.603 1.00 88.38 82 LEU A O 1
ATOM 631 N N . ILE A 1 83 ? -25.281 7.616 27.142 1.00 88.94 83 ILE A N 1
ATOM 632 C CA . ILE A 1 83 ? -25.886 6.667 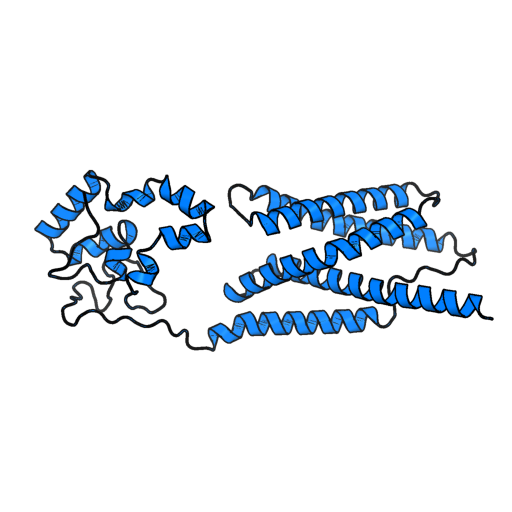26.197 1.00 88.94 83 ILE A CA 1
ATOM 633 C C . ILE A 1 83 ? -25.595 7.095 24.756 1.00 88.94 83 ILE A C 1
ATOM 635 O O . ILE A 1 83 ? -25.076 6.296 23.982 1.00 88.94 83 ILE A O 1
ATOM 639 N N . PHE A 1 84 ? -25.879 8.352 24.398 1.00 90.88 84 PHE A N 1
ATOM 640 C CA . PHE A 1 84 ? -25.684 8.844 23.033 1.00 90.88 84 PHE A CA 1
ATOM 641 C C . PHE A 1 84 ? -24.209 8.873 22.635 1.00 90.88 84 PHE A C 1
ATOM 643 O O . PHE A 1 84 ? -23.876 8.426 21.542 1.00 90.88 84 PHE A O 1
ATOM 650 N N . SER A 1 85 ? -23.312 9.323 23.522 1.00 92.50 85 SER A N 1
ATOM 651 C CA . SER A 1 85 ? -21.871 9.286 23.232 1.00 92.50 85 SER A CA 1
ATOM 652 C C . SER A 1 85 ? -21.338 7.856 23.101 1.00 92.50 85 SER A C 1
ATOM 654 O O . SER A 1 85 ? -20.518 7.602 22.226 1.00 92.50 85 SER A O 1
ATOM 656 N N . GLY A 1 86 ? -21.823 6.906 23.911 1.00 90.81 86 GLY A N 1
ATOM 657 C CA . GLY A 1 86 ? -21.449 5.493 23.796 1.00 90.81 86 GLY A CA 1
ATOM 658 C C . GLY A 1 86 ? -21.962 4.838 22.508 1.00 90.81 86 GLY A C 1
ATOM 659 O O . GLY A 1 86 ? -21.220 4.105 21.851 1.00 90.81 86 GLY A O 1
ATOM 660 N N . LEU A 1 87 ? -23.204 5.134 22.111 1.00 91.00 87 LEU A N 1
ATOM 661 C CA . LEU A 1 87 ? -23.784 4.652 20.855 1.00 91.00 87 LEU A CA 1
ATOM 662 C C . LEU A 1 87 ? -23.036 5.223 19.645 1.00 91.00 87 LEU A C 1
ATOM 664 O O . LEU A 1 87 ? -22.624 4.464 18.772 1.00 91.00 87 LEU A O 1
ATOM 668 N N . ALA A 1 88 ? -22.794 6.536 19.627 1.00 94.06 88 ALA A N 1
ATOM 669 C CA . ALA A 1 88 ? -22.038 7.188 18.563 1.00 94.06 88 ALA A CA 1
ATOM 670 C C . ALA A 1 88 ? -20.601 6.640 18.466 1.00 94.06 88 ALA A C 1
ATOM 672 O O . ALA A 1 88 ? -20.137 6.341 17.369 1.00 94.06 88 ALA A O 1
ATOM 673 N N . ALA A 1 89 ? -19.922 6.402 19.595 1.00 93.44 89 ALA A N 1
ATOM 674 C CA . ALA A 1 89 ? -18.594 5.782 19.598 1.00 93.44 89 ALA A CA 1
ATOM 675 C C . ALA A 1 89 ? -18.625 4.349 19.045 1.00 93.44 89 ALA A C 1
ATOM 677 O O . ALA A 1 89 ? -17.716 3.948 18.324 1.00 93.44 89 ALA A O 1
ATOM 678 N N . SER A 1 90 ? -19.688 3.593 19.334 1.00 91.94 90 SER A N 1
ATOM 679 C CA . SER A 1 90 ? -19.875 2.235 18.808 1.00 91.94 90 SER A CA 1
ATOM 680 C C . SER A 1 90 ? -20.123 2.230 17.296 1.00 91.94 90 SER A C 1
ATOM 682 O O . SER A 1 90 ? -19.593 1.368 16.600 1.00 91.94 90 SER A O 1
ATOM 684 N N . MET A 1 91 ? -20.880 3.203 16.776 1.00 93.25 91 MET A N 1
ATOM 685 C CA . MET A 1 91 ? -21.098 3.367 15.333 1.00 93.25 91 MET A CA 1
ATOM 686 C C . MET A 1 91 ? -19.810 3.748 14.599 1.00 93.25 91 MET A C 1
ATOM 688 O O . MET A 1 91 ? -19.502 3.155 13.569 1.00 93.25 91 MET A O 1
ATOM 692 N N . LEU A 1 92 ? -19.032 4.690 15.141 1.00 95.75 92 LEU A N 1
ATOM 693 C CA . LEU A 1 92 ? -17.733 5.059 14.569 1.00 95.75 92 LEU A CA 1
ATOM 694 C C . LEU A 1 92 ? -16.772 3.869 14.567 1.00 95.75 92 LEU A C 1
ATOM 696 O O . LEU A 1 92 ? -16.109 3.618 13.568 1.00 95.75 92 LEU A O 1
ATOM 700 N N . LEU A 1 93 ? -16.743 3.091 15.651 1.00 93.44 93 LEU A N 1
ATOM 701 C CA . LEU A 1 93 ? -15.925 1.886 15.724 1.00 93.44 93 LEU A CA 1
ATOM 702 C C . LEU A 1 93 ? -16.329 0.836 14.676 1.00 93.44 93 LEU A C 1
ATOM 704 O O . LEU A 1 93 ? -15.460 0.197 14.088 1.00 93.44 93 LEU A O 1
ATOM 708 N N . LEU A 1 94 ? -17.630 0.668 14.415 1.00 92.62 94 LEU A N 1
ATOM 709 C CA . LEU A 1 94 ? -18.106 -0.188 13.327 1.00 92.62 94 LEU A CA 1
ATOM 710 C C . LEU A 1 94 ? -17.636 0.339 11.964 1.00 92.62 94 LEU A C 1
ATOM 712 O O . LEU A 1 94 ? -17.173 -0.446 11.144 1.00 92.62 94 LEU A O 1
ATOM 716 N N . GLY A 1 95 ? -17.697 1.655 11.745 1.00 94.56 95 GLY A N 1
ATOM 717 C CA . GLY A 1 95 ? -17.159 2.298 10.545 1.00 94.56 95 GLY A CA 1
ATOM 718 C C . GLY A 1 95 ? -15.663 2.037 10.356 1.00 94.56 95 GLY A C 1
ATOM 719 O O . GLY A 1 95 ? -15.246 1.688 9.254 1.00 94.56 95 GLY A O 1
ATOM 720 N N . LEU A 1 96 ? -14.867 2.114 11.430 1.00 94.50 96 LEU A N 1
ATOM 721 C CA . LEU A 1 96 ? -13.439 1.763 11.412 1.00 94.50 96 LEU A CA 1
ATOM 722 C C . LEU A 1 96 ? -13.208 0.299 11.061 1.00 94.50 96 LEU A C 1
ATOM 724 O O . LEU A 1 96 ? -12.316 -0.003 10.275 1.00 94.50 96 LEU A O 1
ATOM 728 N N . PHE A 1 97 ? -14.015 -0.604 11.620 1.00 93.06 97 PHE A N 1
ATOM 729 C CA . PHE A 1 97 ? -13.924 -2.020 11.293 1.00 93.06 97 PHE A CA 1
ATOM 730 C C . PHE A 1 97 ? -14.231 -2.259 9.814 1.00 93.06 97 PHE A C 1
ATOM 732 O O . PHE A 1 97 ? -13.424 -2.873 9.132 1.00 93.06 97 PHE A O 1
ATOM 739 N N . VAL A 1 98 ? -15.346 -1.730 9.304 1.00 94.06 98 VAL A N 1
ATOM 740 C CA . VAL A 1 98 ? -15.760 -1.918 7.905 1.00 94.06 98 VAL A CA 1
ATOM 741 C C . VAL A 1 98 ? -14.736 -1.330 6.935 1.00 94.06 98 VAL A C 1
ATOM 743 O O . VAL A 1 98 ? -14.286 -2.031 6.035 1.00 94.06 98 VAL A O 1
ATOM 746 N N . SER A 1 99 ? -14.332 -0.073 7.134 1.00 95.06 99 SER A N 1
ATOM 747 C CA . SER A 1 99 ? -13.345 0.583 6.265 1.00 95.06 99 SER A CA 1
ATOM 748 C C . SER A 1 99 ? -11.969 -0.083 6.344 1.00 95.06 99 SER A C 1
ATOM 750 O O . SER A 1 99 ? -11.360 -0.332 5.311 1.00 95.06 99 SER A O 1
ATOM 752 N N . GLY A 1 100 ? -11.502 -0.449 7.543 1.00 93.75 100 GLY A N 1
ATOM 753 C CA . GLY A 1 100 ? -10.212 -1.121 7.713 1.00 93.75 100 GLY A CA 1
ATOM 754 C C . GLY A 1 100 ? -10.184 -2.522 7.099 1.00 93.75 100 GLY A C 1
ATOM 755 O O . GLY A 1 100 ? -9.207 -2.884 6.452 1.00 93.75 100 GLY A O 1
ATOM 756 N N . PHE A 1 101 ? -11.258 -3.306 7.251 1.00 92.62 101 PHE A N 1
ATOM 757 C CA . PHE A 1 101 ? -11.342 -4.646 6.656 1.00 92.62 101 PHE A CA 1
ATOM 758 C C . PHE A 1 101 ? -11.468 -4.591 5.133 1.00 92.62 101 PHE A C 1
ATOM 760 O O . PHE A 1 101 ? -10.886 -5.429 4.452 1.00 92.62 101 PHE A O 1
ATOM 767 N N . TRP A 1 102 ? -12.189 -3.597 4.603 1.00 93.50 102 TRP A N 1
ATOM 768 C CA . TRP A 1 102 ? -12.237 -3.341 3.165 1.00 93.50 102 TRP A CA 1
ATOM 769 C C . TRP A 1 102 ? -10.834 -3.077 2.613 1.00 93.50 102 TRP A C 1
ATOM 771 O O . TRP A 1 102 ? -10.387 -3.782 1.715 1.00 93.50 102 TRP A O 1
ATOM 781 N N . MET A 1 103 ? -10.102 -2.130 3.210 1.00 91.81 103 MET A N 1
ATOM 782 C CA . MET A 1 103 ? -8.732 -1.799 2.798 1.00 91.81 103 MET A CA 1
ATOM 783 C C . MET A 1 103 ? -7.762 -2.977 2.958 1.00 91.81 103 MET A C 1
ATOM 785 O O . MET A 1 103 ? -6.810 -3.090 2.196 1.00 91.81 103 MET A O 1
ATOM 789 N N . ALA A 1 104 ? -7.989 -3.865 3.929 1.00 90.94 104 ALA A N 1
ATOM 790 C CA . ALA A 1 104 ? -7.166 -5.058 4.113 1.00 90.94 104 ALA A CA 1
ATOM 791 C C . ALA A 1 104 ? -7.357 -6.110 3.004 1.00 90.94 104 ALA A C 1
ATOM 793 O O . ALA A 1 104 ? -6.449 -6.908 2.780 1.00 90.94 104 ALA A O 1
ATOM 794 N N . ILE A 1 105 ? -8.525 -6.138 2.350 1.00 88.75 105 ILE A N 1
ATOM 795 C CA . ILE A 1 105 ? -8.850 -7.089 1.275 1.00 88.75 105 ILE A CA 1
ATOM 796 C C . ILE A 1 105 ? -8.518 -6.491 -0.092 1.00 88.75 105 ILE A C 1
ATOM 798 O O . ILE A 1 105 ? -7.831 -7.135 -0.877 1.00 88.75 105 ILE A O 1
ATOM 802 N N . GLU A 1 106 ? -8.983 -5.269 -0.349 1.00 86.75 106 GLU A N 1
ATOM 803 C CA . GLU A 1 106 ? -8.855 -4.607 -1.654 1.00 86.75 106 GLU A CA 1
ATOM 804 C C . GLU A 1 106 ? -7.507 -3.888 -1.818 1.00 86.75 106 GLU A C 1
ATOM 806 O O . GLU A 1 106 ? -7.047 -3.626 -2.923 1.00 86.75 106 GLU A O 1
ATOM 811 N N . GLY A 1 107 ? -6.844 -3.558 -0.708 1.00 84.00 107 GLY A N 1
ATOM 812 C CA . GLY A 1 107 ? -5.678 -2.684 -0.712 1.00 84.00 107 GLY A CA 1
ATOM 813 C C . GLY A 1 107 ? -6.046 -1.202 -0.833 1.00 84.00 107 GLY A C 1
ATOM 814 O O . GLY A 1 107 ? -7.211 -0.801 -0.814 1.00 84.00 107 GLY A O 1
ATOM 815 N N . GLN A 1 108 ? -5.016 -0.358 -0.904 1.00 82.75 108 GLN A N 1
ATOM 816 C CA . GLN A 1 108 ? -5.166 1.072 -1.167 1.00 82.75 108 GLN A CA 1
ATOM 817 C C . GLN A 1 108 ? -4.925 1.334 -2.656 1.00 82.75 108 GLN A C 1
ATOM 819 O O . GLN A 1 108 ? -3.794 1.214 -3.127 1.00 82.75 108 GLN A O 1
ATOM 824 N N . SER A 1 109 ? -5.976 1.714 -3.381 1.00 80.69 109 SER A N 1
ATOM 825 C CA . SER A 1 109 ? -5.898 2.188 -4.765 1.00 80.69 109 SER A CA 1
ATOM 826 C C . SER A 1 109 ? -6.216 3.684 -4.841 1.00 80.69 109 SER A C 1
ATOM 828 O O . SER A 1 109 ? -6.899 4.233 -3.972 1.00 80.69 109 SER A O 1
ATOM 830 N N . GLU A 1 110 ? -5.745 4.359 -5.893 1.00 79.25 110 GLU A N 1
ATOM 831 C CA . GLU A 1 110 ? -6.086 5.771 -6.124 1.00 79.25 110 GLU A CA 1
ATOM 832 C C . GLU A 1 110 ? -7.587 5.969 -6.389 1.00 79.25 110 GLU A C 1
ATOM 834 O O . GLU A 1 110 ? -8.158 6.981 -5.985 1.00 79.25 110 GLU A O 1
ATOM 839 N N . GLU A 1 111 ? -8.248 4.977 -6.995 1.00 83.25 111 GLU A N 1
ATOM 840 C CA . GLU A 1 111 ? -9.694 4.986 -7.248 1.00 83.25 111 GLU A CA 1
ATOM 841 C C . GLU A 1 111 ? -10.499 5.082 -5.942 1.00 83.25 111 GLU A C 1
ATOM 843 O O . GLU A 1 111 ? -11.458 5.852 -5.840 1.00 83.25 111 GLU A O 1
ATOM 848 N N . TYR A 1 112 ? -10.073 4.349 -4.908 1.00 87.88 112 TYR A N 1
ATOM 849 C CA . TYR A 1 112 ? -10.748 4.292 -3.611 1.00 87.88 112 TYR A CA 1
ATOM 850 C C . TYR A 1 112 ? -10.090 5.162 -2.535 1.00 87.88 112 TYR A C 1
ATOM 852 O O . TYR A 1 112 ? -10.314 4.946 -1.342 1.00 87.88 112 TYR A O 1
ATOM 860 N N . GLY A 1 113 ? -9.345 6.203 -2.924 1.00 88.44 113 GLY A N 1
ATOM 861 C CA . GLY A 1 113 ? -8.668 7.104 -1.980 1.00 88.44 113 GLY A CA 1
ATOM 862 C C . GLY A 1 113 ? -9.600 7.770 -0.951 1.00 88.44 113 GLY A C 1
ATOM 863 O O . GLY A 1 113 ? -9.177 8.122 0.150 1.00 88.44 113 GLY A O 1
ATOM 864 N N . TRP A 1 114 ? -10.898 7.889 -1.247 1.00 92.62 114 TRP A N 1
ATOM 865 C CA . TRP A 1 114 ? -11.891 8.398 -0.296 1.00 92.62 114 TRP A CA 1
ATOM 866 C C . TRP A 1 114 ? -12.136 7.454 0.897 1.00 92.62 114 TRP A C 1
ATOM 868 O O . TRP A 1 114 ? -12.521 7.930 1.966 1.00 92.62 114 TRP A O 1
ATOM 878 N N . ILE A 1 115 ? -11.905 6.141 0.751 1.00 94.12 115 ILE A N 1
ATOM 879 C CA . ILE A 1 115 ? -12.050 5.159 1.841 1.00 94.12 115 ILE A CA 1
ATOM 880 C C . ILE A 1 115 ? -10.943 5.358 2.875 1.00 94.12 115 ILE A C 1
ATOM 882 O O . ILE A 1 115 ? -11.224 5.348 4.072 1.00 94.12 115 ILE A O 1
ATOM 886 N N . ASP A 1 116 ? -9.713 5.609 2.422 1.00 90.31 116 ASP A N 1
ATOM 887 C CA . ASP A 1 116 ? -8.586 5.940 3.297 1.00 90.31 116 ASP A CA 1
ATOM 888 C C . ASP A 1 116 ? -8.861 7.228 4.094 1.00 90.31 116 ASP A C 1
ATOM 890 O O . ASP A 1 116 ? -8.769 7.252 5.325 1.00 90.31 116 ASP A O 1
ATOM 894 N N . GLN A 1 117 ? -9.341 8.275 3.414 1.00 92.25 117 GLN A N 1
ATOM 895 C CA . GLN A 1 117 ? -9.749 9.523 4.067 1.00 92.25 117 GLN A CA 1
ATOM 896 C C . GLN A 1 117 ? -10.884 9.303 5.074 1.00 92.25 117 GLN A C 1
ATOM 898 O O . GLN A 1 117 ? -10.839 9.830 6.190 1.00 92.25 117 GLN A O 1
ATOM 903 N N . LEU A 1 118 ? -11.896 8.508 4.711 1.00 94.69 118 LEU A N 1
ATOM 904 C CA . LEU A 1 118 ? -12.998 8.160 5.602 1.00 94.69 118 LEU A CA 1
ATOM 905 C C . LEU A 1 118 ? -12.492 7.407 6.837 1.00 94.69 118 LEU A C 1
ATOM 907 O O . LEU A 1 118 ? -12.907 7.737 7.951 1.00 94.69 118 LEU A O 1
ATOM 911 N N . HIS A 1 119 ? -11.592 6.435 6.666 1.00 94.81 119 HIS A N 1
ATOM 912 C CA . HIS A 1 119 ? -10.980 5.699 7.770 1.00 94.81 119 HIS A CA 1
ATOM 913 C C . HIS A 1 119 ? -10.260 6.666 8.717 1.00 94.81 119 HIS A C 1
ATOM 915 O O . HIS A 1 119 ? -10.577 6.714 9.908 1.00 94.81 119 HIS A O 1
ATOM 921 N N . ALA A 1 120 ? -9.386 7.525 8.182 1.00 92.88 120 ALA A N 1
ATOM 922 C CA . ALA A 1 120 ? -8.638 8.512 8.955 1.00 92.88 120 ALA A CA 1
ATOM 923 C C . ALA A 1 120 ? -9.553 9.488 9.724 1.00 92.88 120 ALA A C 1
ATOM 925 O O . ALA A 1 120 ? -9.411 9.657 10.938 1.00 92.88 120 ALA A O 1
ATOM 926 N N . ILE A 1 121 ? -10.545 10.092 9.059 1.00 94.69 121 ILE A N 1
ATOM 927 C CA . ILE A 1 121 ? -11.508 11.016 9.690 1.00 94.69 121 ILE A CA 1
ATOM 928 C C . ILE A 1 121 ? -12.307 10.310 10.792 1.00 94.69 121 ILE A C 1
ATOM 930 O O . ILE A 1 121 ? -12.550 10.883 11.864 1.00 94.69 121 ILE A O 1
ATOM 934 N N . THR A 1 122 ? -12.693 9.054 10.561 1.00 95.75 122 THR A N 1
ATOM 935 C CA . THR A 1 122 ? -13.419 8.248 11.546 1.00 95.75 122 THR A CA 1
ATOM 936 C C . THR A 1 122 ? -12.550 7.979 12.778 1.00 95.75 122 THR A C 1
ATOM 938 O O . THR A 1 122 ? -13.063 8.058 13.897 1.00 95.75 122 THR A O 1
ATOM 941 N N . VAL A 1 123 ? -11.235 7.758 12.619 1.00 94.12 123 VAL A N 1
ATOM 942 C CA . VAL A 1 123 ? -10.299 7.577 13.747 1.00 94.12 123 VAL A CA 1
ATOM 943 C C . VAL A 1 123 ? -10.264 8.835 14.610 1.00 94.12 123 VAL A C 1
ATOM 945 O O . VAL A 1 123 ? -10.473 8.751 15.823 1.00 94.12 123 VAL A O 1
ATOM 948 N N . TYR A 1 124 ? -10.059 10.011 14.011 1.00 93.50 124 TYR A N 1
ATOM 949 C CA . TYR A 1 124 ? -10.011 11.269 14.765 1.00 93.50 124 TYR A CA 1
ATOM 950 C C . TYR A 1 124 ? -11.325 11.556 15.492 1.00 93.50 124 TYR A C 1
ATOM 952 O O . TYR A 1 124 ? -11.325 11.919 16.672 1.00 93.50 124 TYR A O 1
ATOM 960 N N . SER A 1 125 ? -12.448 11.325 14.809 1.00 96.00 125 SER A N 1
ATOM 961 C CA . SER A 1 125 ? -13.788 11.488 15.377 1.00 96.00 125 SER A CA 1
ATOM 962 C C . SER A 1 125 ? -14.007 10.546 16.563 1.00 96.00 125 SER A C 1
ATOM 964 O O . SER A 1 125 ? -14.502 10.967 17.611 1.00 96.00 125 SER A O 1
ATOM 966 N N . PHE A 1 126 ? -13.586 9.284 16.435 1.00 95.06 126 PHE A N 1
ATOM 967 C CA . PHE A 1 126 ? -13.679 8.289 17.498 1.00 95.06 126 PHE A CA 1
ATOM 968 C C . PHE A 1 126 ? -12.819 8.668 18.707 1.00 95.06 126 PHE A C 1
ATOM 970 O O . PHE A 1 126 ? -13.314 8.633 19.832 1.00 95.06 126 PHE A O 1
ATOM 977 N N . LEU A 1 127 ? -11.563 9.078 18.502 1.00 93.31 127 LEU A N 1
ATOM 978 C CA . LEU A 1 127 ? -10.665 9.484 19.589 1.00 93.31 127 LEU A CA 1
ATOM 979 C C . LEU A 1 127 ? -11.199 10.710 20.340 1.00 93.31 127 LEU A C 1
ATOM 981 O O . LEU A 1 127 ? -11.235 10.707 21.573 1.00 93.31 127 LEU A O 1
ATOM 985 N N . GLY A 1 128 ? -11.669 11.729 19.615 1.00 94.81 128 GLY A N 1
ATOM 986 C CA . GLY A 1 128 ? -12.284 12.916 20.212 1.00 94.81 128 GLY A CA 1
ATOM 987 C C . GLY A 1 128 ? -13.523 12.566 21.038 1.00 94.81 128 GLY A C 1
ATOM 988 O O . GLY A 1 128 ? -13.642 12.966 22.201 1.00 94.81 128 GLY A O 1
ATOM 989 N N . LEU A 1 129 ? -14.418 11.745 20.482 1.00 95.75 129 LEU A N 1
ATOM 990 C CA . LEU A 1 129 ? -15.618 11.296 21.181 1.00 95.75 129 LEU A CA 1
ATOM 991 C C . LEU A 1 129 ? -15.296 10.406 22.388 1.00 95.75 129 LEU A C 1
ATOM 993 O O . LEU A 1 129 ? -15.946 10.534 23.425 1.00 95.75 129 LEU A O 1
ATOM 997 N N . LEU A 1 130 ? -14.278 9.547 22.296 1.00 92.75 130 LEU A N 1
ATOM 998 C CA . LEU A 1 130 ? -13.815 8.709 23.400 1.00 92.75 130 LEU A CA 1
ATOM 999 C C . LEU A 1 130 ? -13.331 9.570 24.573 1.00 92.75 130 LEU A C 1
ATOM 1001 O O . LEU A 1 130 ? -13.709 9.310 25.716 1.00 92.75 130 LEU A O 1
ATOM 1005 N N . VAL A 1 131 ? -12.557 10.629 24.311 1.00 93.50 131 VAL A N 1
ATOM 1006 C CA . VAL A 1 131 ? -12.130 11.582 25.349 1.00 93.50 131 VAL A CA 1
ATOM 1007 C C . VAL A 1 131 ? -13.344 12.234 26.014 1.00 93.50 131 VAL A C 1
ATOM 1009 O O . VAL A 1 131 ? -13.448 12.218 27.244 1.00 93.50 131 VAL A O 1
ATOM 1012 N N . ILE A 1 132 ? -14.298 12.740 25.225 1.00 93.19 132 ILE A N 1
ATOM 1013 C CA . ILE A 1 132 ? -15.538 13.347 25.736 1.00 93.19 132 ILE A CA 1
ATOM 1014 C C . ILE A 1 132 ? -16.326 12.343 26.592 1.00 93.19 132 ILE A C 1
ATOM 1016 O O . ILE A 1 132 ? -16.742 12.669 27.707 1.00 93.19 132 ILE A O 1
ATOM 1020 N N . HIS A 1 133 ? -16.483 11.106 26.117 1.00 92.94 133 HIS A N 1
ATOM 1021 C CA . HIS A 1 133 ? -17.188 10.035 26.818 1.00 92.94 133 HIS A CA 1
ATOM 1022 C C . HIS A 1 133 ? -16.526 9.700 28.167 1.00 92.94 133 HIS A C 1
ATOM 1024 O O . HIS A 1 133 ? -17.202 9.612 29.197 1.00 92.94 133 HIS A O 1
ATOM 1030 N N . LEU A 1 134 ? -15.192 9.588 28.204 1.00 90.81 134 LEU A N 1
ATOM 1031 C CA . LEU A 1 134 ? -14.431 9.330 29.432 1.00 90.81 134 LEU A CA 1
ATOM 1032 C C . LEU A 1 134 ? -14.540 10.483 30.442 1.00 90.81 134 LEU A C 1
ATOM 1034 O O . LEU A 1 134 ? -14.667 10.236 31.648 1.00 90.81 134 LEU A O 1
ATOM 1038 N N . LEU A 1 135 ? -14.514 11.735 29.975 1.00 91.25 135 LEU A N 1
ATOM 1039 C CA . LEU A 1 135 ? -14.701 12.918 30.820 1.00 91.25 135 LEU A CA 1
ATOM 1040 C C . LEU A 1 135 ? -16.123 12.979 31.395 1.00 91.25 135 LEU A C 1
ATOM 1042 O O . LEU A 1 135 ? -16.278 13.170 32.605 1.00 91.25 135 LEU A O 1
ATOM 1046 N N . ALA A 1 136 ? -17.147 12.728 30.574 1.00 89.12 136 ALA A N 1
ATOM 1047 C CA . ALA A 1 136 ? -18.543 12.665 31.008 1.00 89.12 136 ALA A CA 1
ATOM 1048 C C . ALA A 1 136 ? -18.756 11.574 32.071 1.00 89.12 136 ALA A C 1
ATOM 1050 O O . ALA A 1 136 ? -19.383 11.817 33.108 1.00 89.12 136 ALA A O 1
ATOM 1051 N N . HIS A 1 137 ? -18.159 10.396 31.873 1.00 87.00 137 HIS A N 1
ATOM 1052 C CA . HIS A 1 137 ? -18.198 9.312 32.851 1.00 87.00 137 HIS A CA 1
ATOM 1053 C C . HIS A 1 137 ? -17.504 9.684 34.172 1.00 87.00 137 HIS A C 1
ATOM 1055 O O . HIS A 1 137 ? -18.061 9.461 35.253 1.00 87.00 137 HIS A O 1
ATOM 1061 N N . ARG A 1 138 ? -16.317 10.309 34.124 1.00 85.56 138 ARG A N 1
ATOM 1062 C CA . ARG A 1 138 ? -15.618 10.792 35.332 1.00 85.56 138 ARG A CA 1
ATOM 1063 C C . ARG A 1 138 ? -16.434 11.839 36.089 1.00 85.56 138 ARG A C 1
ATOM 1065 O O . ARG A 1 138 ? -16.526 11.758 37.316 1.00 85.56 138 ARG A O 1
ATOM 1072 N N . TYR A 1 139 ? -17.047 12.779 35.375 1.00 86.12 139 TYR A N 1
ATOM 1073 C CA . TYR A 1 139 ? -17.909 13.803 35.961 1.00 86.12 139 TYR A CA 1
ATOM 1074 C C . TYR A 1 139 ? -19.130 13.182 36.659 1.00 86.12 139 TYR A C 1
ATOM 1076 O O . TYR A 1 139 ? -19.420 13.497 37.814 1.00 86.12 139 TYR A O 1
ATOM 1084 N N . GLN A 1 140 ? -19.802 12.222 36.016 1.00 80.19 140 GLN A N 1
ATOM 1085 C CA . GLN A 1 140 ? -20.982 11.581 36.596 1.00 80.19 140 GLN A CA 1
ATOM 1086 C C . GLN A 1 140 ? -20.652 10.682 37.802 1.00 80.19 140 GLN A C 1
ATOM 1088 O O . GLN A 1 140 ? -21.440 10.616 38.749 1.00 80.19 140 GLN A O 1
ATOM 1093 N N . LYS A 1 141 ? -19.480 10.028 37.811 1.00 74.94 141 LYS A N 1
ATOM 1094 C CA . LYS A 1 141 ? -19.010 9.220 38.949 1.00 74.94 141 LYS A CA 1
ATOM 1095 C C . LYS A 1 141 ? -18.765 10.073 40.199 1.00 74.94 141 LYS A C 1
ATOM 1097 O O . LYS A 1 141 ? -19.161 9.654 41.284 1.00 74.94 141 LYS A O 1
ATOM 1102 N N . ARG A 1 142 ? -18.196 11.279 40.051 1.00 67.75 142 ARG A N 1
ATOM 1103 C CA . ARG A 1 142 ? -18.036 12.244 41.161 1.00 67.75 142 ARG A CA 1
ATOM 1104 C C . ARG A 1 142 ? -19.381 12.619 41.795 1.00 67.75 142 ARG A C 1
ATOM 1106 O O . ARG A 1 142 ? -19.467 12.759 43.005 1.00 67.75 142 ARG A O 1
ATOM 1113 N N . LYS A 1 143 ? -20.452 12.701 40.997 1.00 64.75 143 LYS A N 1
ATOM 1114 C CA . LYS A 1 143 ? -21.799 13.065 41.471 1.00 64.75 143 LYS A CA 1
ATOM 1115 C C . LYS A 1 143 ? -22.531 11.940 42.232 1.00 64.75 143 LYS A C 1
ATOM 1117 O O . LYS A 1 143 ? -23.490 12.223 42.938 1.00 64.75 143 LYS A O 1
ATOM 1122 N N . LYS A 1 144 ? -22.125 10.668 42.089 1.00 64.81 144 LYS A N 1
ATOM 1123 C CA . LYS A 1 144 ? -22.845 9.478 42.613 1.00 64.81 144 LYS A CA 1
ATOM 1124 C C . LYS A 1 144 ? -22.080 8.680 43.681 1.00 64.81 144 LYS A C 1
ATOM 1126 O O . LYS A 1 144 ? -22.380 7.507 43.906 1.00 64.81 144 LYS A O 1
ATOM 1131 N N . GLN A 1 145 ? -21.111 9.296 44.354 1.00 55.44 145 GLN A N 1
ATOM 1132 C CA . GLN A 1 145 ? -20.120 8.636 45.218 1.00 55.44 145 GLN A CA 1
ATOM 1133 C C . GLN A 1 145 ? -20.677 7.924 46.483 1.00 55.44 145 GLN A C 1
ATOM 1135 O O . GLN A 1 145 ? -19.900 7.368 47.249 1.00 55.44 145 GLN A O 1
ATOM 1140 N N . HIS A 1 146 ? -22.002 7.847 46.670 1.00 46.62 146 HIS A N 1
ATOM 1141 C CA . HIS A 1 146 ? -22.675 7.213 47.817 1.00 46.62 146 HIS A CA 1
ATOM 1142 C C . HIS A 1 146 ? -23.232 5.793 47.568 1.00 46.62 146 HIS A C 1
ATOM 1144 O O . HIS A 1 146 ? -24.035 5.312 48.360 1.00 46.62 146 HIS A O 1
ATOM 1150 N N . THR A 1 147 ? -22.851 5.087 46.495 1.00 52.38 147 THR A N 1
ATOM 1151 C CA . THR A 1 147 ? -23.353 3.714 46.244 1.00 52.38 147 THR A CA 1
ATOM 1152 C C . THR A 1 147 ? -22.231 2.678 46.101 1.00 52.38 147 THR A C 1
ATOM 1154 O O . THR A 1 147 ? -21.390 2.764 45.210 1.00 52.38 147 THR A O 1
ATOM 1157 N N . HIS A 1 148 ? -22.245 1.666 46.980 1.00 44.34 148 HIS A N 1
ATOM 1158 C CA . HIS A 1 148 ? -21.280 0.558 47.102 1.00 44.34 148 HIS A CA 1
ATOM 1159 C C . HIS A 1 148 ? -21.363 -0.488 45.964 1.00 44.34 148 HIS A C 1
ATOM 1161 O O . HIS A 1 148 ? -21.398 -1.693 46.212 1.00 44.34 148 HIS A O 1
ATOM 1167 N N . LYS A 1 149 ? -21.388 -0.080 44.690 1.00 54.78 149 LYS A N 1
ATOM 1168 C CA . LYS A 1 149 ? -21.183 -1.033 43.583 1.00 54.78 149 LYS A CA 1
ATOM 1169 C C . LYS A 1 149 ? -19.694 -1.098 43.244 1.00 54.78 149 LYS A C 1
ATOM 1171 O O . LYS A 1 149 ? -19.083 -0.073 42.946 1.00 54.78 149 LYS A O 1
ATOM 1176 N N . ARG A 1 150 ? -19.104 -2.301 43.317 1.00 54.84 150 ARG A N 1
ATOM 1177 C CA . ARG A 1 150 ? -17.690 -2.538 42.974 1.00 54.84 150 ARG A CA 1
ATOM 1178 C C . ARG A 1 150 ? -17.424 -2.013 41.552 1.00 54.84 150 ARG A C 1
ATOM 1180 O O . ARG A 1 150 ? -18.154 -2.397 40.638 1.00 54.84 150 ARG A O 1
ATOM 1187 N N . PRO A 1 151 ? -16.435 -1.124 41.348 1.00 58.12 151 PRO A N 1
ATOM 1188 C CA . PRO A 1 151 ? -16.164 -0.569 40.030 1.00 58.12 151 PRO A CA 1
ATOM 1189 C C . PRO A 1 151 ? -15.619 -1.655 39.099 1.00 58.12 151 PRO A C 1
ATOM 1191 O O . PRO A 1 151 ? -14.766 -2.446 39.492 1.00 58.12 151 PRO A O 1
ATOM 1194 N N . PHE A 1 152 ? -16.088 -1.665 37.853 1.00 60.97 152 PHE A N 1
ATOM 1195 C CA . PHE A 1 152 ? -15.452 -2.421 36.779 1.00 60.97 152 PHE A CA 1
ATOM 1196 C C . PHE A 1 152 ? -14.116 -1.745 36.446 1.00 60.97 152 PHE A C 1
ATOM 1198 O O . PHE A 1 152 ? -14.091 -0.576 36.053 1.00 60.97 152 PHE A O 1
ATOM 1205 N N . ILE A 1 153 ? -13.005 -2.438 36.692 1.00 64.00 153 ILE A N 1
ATOM 1206 C CA . ILE A 1 153 ? -11.658 -1.901 36.491 1.00 64.00 153 ILE A CA 1
ATOM 1207 C C . ILE A 1 153 ? -11.152 -2.397 35.140 1.00 64.00 153 ILE A C 1
ATOM 1209 O O . ILE A 1 153 ? -10.688 -3.525 35.020 1.00 64.00 153 ILE A O 1
ATOM 1213 N N . THR A 1 154 ? -11.244 -1.535 34.130 1.00 65.25 154 THR A N 1
ATOM 1214 C CA . THR A 1 154 ? -10.706 -1.802 32.788 1.00 65.25 154 THR A CA 1
ATOM 1215 C C . THR A 1 154 ? -9.177 -1.717 32.749 1.00 65.25 154 THR A C 1
ATOM 1217 O O . THR A 1 154 ? -8.545 -2.393 31.948 1.00 65.25 154 THR A O 1
ATOM 1220 N N . VAL A 1 155 ? -8.569 -0.901 33.620 1.00 69.06 155 VAL A N 1
ATOM 1221 C CA . VAL A 1 155 ? -7.118 -0.658 33.650 1.00 69.06 155 VAL A CA 1
ATOM 1222 C C . VAL A 1 155 ? -6.553 -1.105 34.990 1.00 69.06 155 VAL A C 1
ATOM 1224 O O . VAL A 1 155 ? -6.827 -0.505 36.029 1.00 69.06 155 VAL A O 1
ATOM 1227 N N . THR A 1 156 ? -5.759 -2.168 34.958 1.00 78.31 156 THR A N 1
ATOM 1228 C CA . THR A 1 156 ? -4.997 -2.668 36.107 1.00 78.31 156 THR A CA 1
ATOM 1229 C C . THR A 1 156 ? -3.652 -1.945 36.215 1.00 78.31 156 THR A C 1
ATOM 1231 O O . THR A 1 156 ? -3.152 -1.387 35.239 1.00 78.31 156 THR A O 1
ATOM 1234 N N . HIS A 1 157 ? -3.011 -1.990 37.385 1.00 78.06 157 HIS A N 1
ATOM 1235 C CA . HIS A 1 157 ? -1.703 -1.352 37.602 1.00 78.06 157 HIS A CA 1
ATOM 1236 C C . HIS A 1 157 ? -0.576 -1.933 36.717 1.00 78.06 157 HIS A C 1
ATOM 1238 O O . HIS A 1 157 ? 0.431 -1.272 36.468 1.00 78.06 157 HIS A O 1
ATOM 1244 N N . SER A 1 158 ? -0.725 -3.163 36.214 1.00 80.50 158 SER A N 1
ATOM 1245 C CA . SER A 1 158 ? 0.224 -3.784 35.281 1.00 80.50 158 SER A CA 1
ATOM 1246 C C . SER A 1 158 ? 0.053 -3.313 33.834 1.00 80.50 158 SER A C 1
ATOM 1248 O O . SER A 1 158 ? 1.026 -3.329 33.084 1.00 80.50 158 SER A O 1
ATOM 1250 N N . THR A 1 159 ? -1.142 -2.848 33.451 1.00 84.12 159 THR A N 1
ATOM 1251 C CA . THR A 1 159 ? -1.468 -2.440 32.073 1.00 84.12 159 THR A CA 1
ATOM 1252 C C . THR A 1 159 ? -0.473 -1.423 31.489 1.00 84.12 159 THR A C 1
ATOM 1254 O O . THR A 1 159 ? 0.102 -1.731 30.449 1.00 84.12 159 THR A O 1
ATOM 1257 N N . PRO A 1 160 ? -0.161 -0.274 32.132 1.00 87.75 160 PRO A N 1
ATOM 1258 C CA . PRO A 1 160 ? 0.759 0.704 31.540 1.00 87.75 160 PRO A CA 1
ATOM 1259 C C . PRO A 1 160 ? 2.183 0.165 31.349 1.00 87.75 160 PRO A C 1
ATOM 1261 O O . PRO A 1 160 ? 2.841 0.522 30.376 1.00 87.75 160 PRO A O 1
ATOM 1264 N N . LYS A 1 161 ? 2.656 -0.724 32.236 1.00 89.62 161 LYS A N 1
ATOM 1265 C CA . LYS A 1 161 ? 3.986 -1.342 32.116 1.00 89.62 161 LYS A CA 1
ATOM 1266 C C . LYS A 1 161 ? 4.057 -2.275 30.906 1.00 89.62 161 LYS A C 1
ATOM 1268 O O . LYS A 1 161 ? 5.010 -2.203 30.139 1.00 89.62 161 LYS A O 1
ATOM 1273 N N . VAL A 1 162 ? 3.037 -3.120 30.729 1.00 89.31 162 VAL A N 1
ATOM 1274 C CA . VAL A 1 162 ? 2.946 -4.052 29.593 1.00 89.31 162 VAL A CA 1
ATOM 1275 C C . VAL A 1 162 ? 2.819 -3.286 28.279 1.00 89.31 162 VAL A C 1
ATOM 1277 O O . VAL A 1 162 ? 3.547 -3.578 27.335 1.00 89.31 162 VAL A O 1
ATOM 1280 N N . THR A 1 163 ? 1.952 -2.271 28.228 1.00 90.44 163 THR A N 1
ATOM 1281 C CA . THR A 1 163 ? 1.778 -1.434 27.035 1.00 90.44 163 THR A CA 1
ATOM 1282 C C . THR A 1 163 ? 3.056 -0.670 26.684 1.00 90.44 163 THR A C 1
ATOM 1284 O O . THR A 1 163 ? 3.444 -0.652 25.521 1.00 90.44 163 THR A O 1
ATOM 1287 N N . GLY A 1 164 ? 3.746 -0.085 27.670 1.00 92.88 164 GLY A N 1
ATOM 1288 C CA . GLY A 1 164 ? 5.012 0.618 27.441 1.00 92.88 164 GLY A CA 1
ATOM 1289 C C . GLY A 1 164 ? 6.110 -0.299 26.899 1.00 92.88 164 GLY A C 1
ATOM 1290 O O . GLY A 1 164 ? 6.789 0.061 25.940 1.00 92.88 164 GLY A O 1
ATOM 1291 N N . LEU A 1 165 ? 6.237 -1.512 27.452 1.00 94.88 165 LEU A N 1
ATOM 1292 C CA . LEU A 1 165 ? 7.168 -2.520 26.940 1.00 94.88 165 LEU A CA 1
ATOM 1293 C C . LEU A 1 165 ? 6.825 -2.921 25.499 1.00 94.88 165 LEU A C 1
ATOM 1295 O O . LEU A 1 165 ? 7.713 -2.969 24.653 1.00 94.88 165 LEU A O 1
ATOM 1299 N N . ALA A 1 166 ? 5.546 -3.172 25.208 1.00 93.56 166 ALA A N 1
ATOM 1300 C CA . ALA A 1 166 ? 5.095 -3.551 23.873 1.00 93.56 166 ALA A CA 1
ATOM 1301 C C . ALA A 1 166 ? 5.364 -2.453 22.833 1.00 93.56 166 ALA A C 1
ATOM 1303 O O . ALA A 1 166 ? 5.859 -2.754 21.751 1.00 93.56 166 ALA A O 1
ATOM 1304 N N . LEU A 1 167 ? 5.106 -1.184 23.168 1.00 95.44 167 LEU A N 1
ATOM 1305 C CA . LEU A 1 167 ? 5.414 -0.041 22.300 1.00 95.44 167 LEU A CA 1
ATOM 1306 C C . LEU A 1 167 ? 6.923 0.118 22.066 1.00 95.44 167 LEU A C 1
ATOM 1308 O O . LEU A 1 167 ? 7.345 0.411 20.947 1.00 95.44 167 LEU A O 1
ATOM 1312 N N . GLY A 1 168 ? 7.742 -0.108 23.098 1.00 93.94 168 GLY A N 1
ATOM 1313 C CA . GLY A 1 168 ? 9.201 -0.092 22.978 1.00 93.94 168 GLY A CA 1
ATOM 1314 C C . GLY A 1 168 ? 9.721 -1.194 22.053 1.00 93.94 168 GLY A C 1
ATOM 1315 O O . GLY A 1 168 ? 10.509 -0.917 21.152 1.00 93.94 168 GLY A O 1
ATOM 1316 N N . LEU A 1 169 ? 9.224 -2.425 22.220 1.00 94.88 169 LEU A N 1
ATOM 1317 C CA . LEU A 1 169 ? 9.554 -3.554 21.345 1.00 94.88 169 LEU A CA 1
ATOM 1318 C C . LEU A 1 169 ? 9.099 -3.303 19.904 1.00 94.88 169 LEU A C 1
ATOM 1320 O O . LEU A 1 169 ? 9.870 -3.525 18.977 1.00 94.88 169 LEU A O 1
ATOM 1324 N N . TYR A 1 170 ? 7.884 -2.788 19.714 1.00 93.75 170 TYR A N 1
ATOM 1325 C CA . TYR A 1 170 ? 7.362 -2.410 18.401 1.00 93.75 170 TYR A CA 1
ATOM 1326 C C . TYR A 1 170 ? 8.263 -1.384 17.700 1.00 93.75 170 TYR A C 1
ATOM 1328 O O . TYR A 1 170 ? 8.642 -1.561 16.544 1.00 93.75 170 TYR A O 1
ATOM 1336 N N . SER A 1 171 ? 8.666 -0.339 18.426 1.00 91.50 171 SER A N 1
ATOM 1337 C CA . SER A 1 171 ? 9.558 0.701 17.906 1.00 91.50 171 SER A CA 1
ATOM 1338 C C . SER A 1 171 ? 10.937 0.139 17.547 1.00 91.50 171 SER A C 1
ATOM 1340 O O . SER A 1 171 ? 11.495 0.506 16.518 1.00 91.50 171 SER A O 1
ATOM 1342 N N . LEU A 1 172 ? 11.471 -0.790 18.349 1.00 91.00 172 LEU A N 1
ATOM 1343 C CA . LEU A 1 172 ? 12.735 -1.471 18.059 1.00 91.00 172 LEU A CA 1
ATOM 1344 C C . LEU A 1 172 ? 12.648 -2.319 16.782 1.00 91.00 172 LEU A C 1
ATOM 1346 O O . LEU A 1 172 ? 13.572 -2.292 15.973 1.00 91.00 172 LEU A O 1
ATOM 1350 N N . VAL A 1 173 ? 11.536 -3.034 16.580 1.00 89.88 173 VAL A N 1
ATOM 1351 C CA . VAL A 1 173 ? 11.286 -3.812 15.356 1.00 89.88 173 VAL A CA 1
ATOM 1352 C C . VAL A 1 173 ? 11.247 -2.897 14.135 1.00 89.88 173 VAL A C 1
ATOM 1354 O O . VAL A 1 173 ? 11.911 -3.197 13.147 1.00 89.88 173 VAL A O 1
ATOM 1357 N N . LEU A 1 174 ? 10.537 -1.765 14.201 1.00 88.44 174 LEU A N 1
ATOM 1358 C CA . LEU A 1 174 ? 10.486 -0.810 13.089 1.00 88.44 174 LEU A CA 1
ATOM 1359 C C . LEU A 1 174 ? 11.842 -0.157 12.800 1.00 88.44 174 LEU A C 1
ATOM 1361 O O . LEU A 1 174 ? 12.212 -0.011 11.637 1.00 88.44 174 LEU A O 1
ATOM 1365 N N . LEU A 1 175 ? 12.605 0.199 13.836 1.00 85.94 175 LEU A N 1
ATOM 1366 C CA . LEU A 1 175 ? 13.963 0.722 13.669 1.00 85.94 175 LEU A CA 1
ATOM 1367 C C . LEU A 1 175 ? 14.882 -0.318 13.021 1.00 85.94 175 LEU A C 1
ATOM 1369 O O . LEU A 1 175 ? 15.594 0.006 12.075 1.00 85.94 175 LEU A O 1
ATOM 1373 N N . GLY A 1 176 ? 14.825 -1.572 13.474 1.00 85.50 176 GLY A N 1
ATOM 1374 C CA . GLY A 1 176 ? 15.560 -2.673 12.855 1.00 85.50 176 GLY A CA 1
ATOM 1375 C C . GLY A 1 176 ? 15.162 -2.875 11.393 1.00 85.50 176 GLY A C 1
ATOM 1376 O O . GLY A 1 176 ? 16.021 -2.927 10.525 1.00 85.50 176 GLY A O 1
ATOM 1377 N N . ALA A 1 177 ? 13.865 -2.904 11.100 1.00 83.88 177 ALA A N 1
ATOM 1378 C CA . ALA A 1 177 ? 13.328 -3.042 9.749 1.00 83.88 177 ALA A CA 1
ATOM 1379 C C . ALA A 1 177 ? 13.726 -1.898 8.798 1.00 83.88 177 ALA A C 1
ATOM 1381 O O . ALA A 1 177 ? 13.941 -2.135 7.612 1.00 83.88 177 ALA A O 1
ATOM 1382 N N . GLY A 1 178 ? 13.824 -0.665 9.299 1.00 78.44 178 GLY A N 1
ATOM 1383 C CA . GLY A 1 178 ? 14.243 0.488 8.502 1.00 78.44 178 GLY A CA 1
ATOM 1384 C C . GLY A 1 178 ? 15.757 0.563 8.291 1.00 78.44 178 GLY A C 1
ATOM 1385 O O . GLY A 1 178 ? 16.206 0.892 7.197 1.00 78.44 178 GLY A O 1
ATOM 1386 N N . VAL A 1 179 ? 16.548 0.244 9.321 1.00 79.31 179 VAL A N 1
ATOM 1387 C CA . VAL A 1 179 ? 18.010 0.419 9.305 1.00 79.31 179 VAL A CA 1
ATOM 1388 C C . VAL A 1 179 ? 18.731 -0.811 8.757 1.00 79.31 179 VAL A C 1
ATOM 1390 O O . VAL A 1 179 ? 19.655 -0.664 7.963 1.00 79.31 179 VAL A O 1
ATOM 1393 N N . LEU A 1 180 ? 18.322 -2.028 9.122 1.00 78.50 180 LEU A N 1
ATOM 1394 C CA . LEU A 1 180 ? 19.035 -3.256 8.749 1.00 78.50 180 LEU A CA 1
ATOM 1395 C C . LEU A 1 180 ? 19.190 -3.421 7.223 1.00 78.50 180 LEU A C 1
ATOM 1397 O O . LEU A 1 180 ? 20.310 -3.688 6.793 1.00 78.50 180 LEU A O 1
ATOM 1401 N N . PRO A 1 181 ? 18.158 -3.187 6.383 1.00 74.81 181 PRO A N 1
ATOM 1402 C CA . PRO A 1 181 ? 18.312 -3.276 4.930 1.00 74.81 181 PRO A CA 1
ATOM 1403 C C . PRO A 1 181 ? 19.270 -2.232 4.352 1.00 74.81 181 PRO A C 1
ATOM 1405 O O . PRO A 1 181 ? 19.913 -2.505 3.351 1.00 74.81 181 PRO A O 1
ATOM 1408 N N . SER A 1 182 ? 19.396 -1.057 4.981 1.00 69.69 182 SER A N 1
ATOM 1409 C CA . SER A 1 182 ? 20.359 -0.029 4.552 1.00 69.69 182 SER A CA 1
ATOM 1410 C C . SER A 1 182 ? 21.809 -0.356 4.926 1.00 69.69 182 SER A C 1
ATOM 1412 O O . SER A 1 182 ? 22.734 0.213 4.356 1.00 69.69 182 SER A O 1
ATOM 1414 N N . MET A 1 183 ? 22.006 -1.270 5.882 1.00 72.69 183 MET A N 1
ATOM 1415 C CA . MET A 1 183 ? 23.324 -1.720 6.345 1.00 72.69 183 MET A CA 1
ATOM 1416 C C . MET A 1 183 ? 23.765 -3.023 5.672 1.00 72.69 183 MET A C 1
ATOM 1418 O O . MET A 1 183 ? 24.953 -3.343 5.665 1.00 72.69 183 MET A O 1
ATOM 1422 N N . LEU A 1 184 ? 22.818 -3.789 5.128 1.00 69.88 184 LEU A N 1
ATOM 1423 C CA . LEU A 1 184 ? 23.106 -4.965 4.322 1.00 69.88 184 LEU A CA 1
ATOM 1424 C C . LEU A 1 184 ? 23.406 -4.517 2.886 1.00 69.88 184 LEU A C 1
ATOM 1426 O O . LEU A 1 184 ? 22.633 -3.740 2.326 1.00 69.88 184 LEU A O 1
ATOM 1430 N N . PRO A 1 185 ? 24.487 -5.006 2.257 1.00 60.34 185 PRO A N 1
ATOM 1431 C CA . PRO A 1 185 ? 24.672 -4.822 0.830 1.00 60.34 185 PRO A CA 1
ATOM 1432 C C . PRO A 1 185 ? 23.459 -5.419 0.118 1.00 60.34 185 PRO A C 1
ATOM 1434 O O . PRO A 1 185 ? 23.213 -6.623 0.195 1.00 60.34 185 PRO A O 1
ATOM 1437 N N . THR A 1 186 ? 22.671 -4.589 -0.558 1.00 59.94 186 THR A N 1
ATOM 1438 C CA . THR A 1 186 ? 21.730 -5.100 -1.548 1.00 59.94 186 THR A CA 1
ATOM 1439 C C . THR A 1 186 ? 22.569 -5.797 -2.611 1.00 59.94 186 THR A C 1
ATOM 1441 O O . THR A 1 186 ? 23.320 -5.139 -3.330 1.00 59.94 186 THR A O 1
ATOM 1444 N N . GLU A 1 187 ? 22.457 -7.121 -2.702 1.00 55.19 187 GLU A N 1
ATOM 1445 C CA . GLU A 1 187 ? 22.962 -7.940 -3.809 1.00 55.19 187 GLU A CA 1
ATOM 1446 C C . GLU A 1 187 ? 22.168 -7.585 -5.081 1.00 55.19 187 GLU A C 1
ATOM 1448 O O . GLU A 1 187 ? 21.458 -8.404 -5.658 1.00 55.19 187 GLU A O 1
ATOM 1453 N N . THR A 1 188 ? 22.206 -6.324 -5.518 1.00 58.03 188 THR A N 1
ATOM 1454 C CA . THR A 1 188 ? 21.796 -6.003 -6.875 1.00 58.03 188 THR A CA 1
ATOM 1455 C C . THR A 1 188 ? 22.900 -6.547 -7.755 1.00 58.03 188 THR A C 1
ATOM 1457 O O . THR A 1 188 ? 23.972 -5.944 -7.851 1.00 58.03 188 THR A O 1
ATOM 1460 N N . THR A 1 189 ? 22.666 -7.713 -8.348 1.00 60.06 189 THR A N 1
ATOM 1461 C CA . THR A 1 189 ? 23.560 -8.277 -9.351 1.00 60.06 189 THR A CA 1
ATOM 1462 C C . THR A 1 189 ? 23.748 -7.220 -10.434 1.00 60.06 189 THR A C 1
ATOM 1464 O O . THR A 1 189 ? 22.834 -6.951 -11.211 1.00 60.06 189 THR A O 1
ATOM 1467 N N . LYS A 1 190 ? 24.906 -6.551 -10.448 1.00 65.38 190 LYS A N 1
ATOM 1468 C CA . LYS A 1 190 ? 25.272 -5.687 -11.567 1.00 65.38 190 LYS A CA 1
ATOM 1469 C C . LYS A 1 190 ? 25.483 -6.616 -12.748 1.00 65.38 190 LYS A C 1
ATOM 1471 O O . LYS A 1 190 ? 26.478 -7.337 -12.793 1.00 65.38 190 LYS A O 1
ATOM 1476 N N . VAL A 1 191 ? 24.522 -6.644 -13.663 1.00 72.38 191 VAL A N 1
ATOM 1477 C CA . VAL A 1 191 ? 24.725 -7.320 -14.936 1.00 72.38 191 VAL A CA 1
ATOM 1478 C C . VAL A 1 191 ? 25.627 -6.404 -15.746 1.00 72.38 191 VAL A C 1
ATOM 1480 O O . VAL A 1 191 ? 25.276 -5.259 -16.036 1.00 72.38 191 VAL A O 1
ATOM 1483 N N . TYR A 1 192 ? 26.831 -6.886 -16.025 1.00 67.88 192 TYR A N 1
ATOM 1484 C CA . TYR A 1 192 ? 27.734 -6.216 -16.943 1.00 67.88 192 TYR A CA 1
ATOM 1485 C C . TYR A 1 192 ? 27.280 -6.510 -18.370 1.00 67.88 192 TYR A C 1
ATOM 1487 O O . TYR A 1 192 ? 26.782 -7.610 -18.635 1.00 67.88 192 TYR A O 1
ATOM 1495 N N . PRO A 1 193 ? 27.418 -5.542 -19.281 1.00 66.19 193 PRO A N 1
ATOM 1496 C CA . PRO A 1 193 ? 27.058 -5.779 -20.663 1.00 66.19 193 PRO A CA 1
ATOM 1497 C C . PRO A 1 193 ? 27.947 -6.863 -21.286 1.00 66.19 193 PRO A C 1
ATOM 1499 O O . PRO A 1 193 ? 29.032 -7.165 -20.782 1.00 66.19 193 PRO A O 1
ATOM 1502 N N . SER A 1 194 ? 27.530 -7.396 -22.437 1.00 67.38 194 SER A N 1
ATOM 1503 C CA . SER A 1 194 ? 28.456 -8.119 -23.314 1.00 67.38 194 SER A CA 1
ATOM 1504 C C . SER A 1 194 ? 29.687 -7.255 -23.613 1.00 67.38 194 SER A C 1
ATOM 1506 O O . SER A 1 194 ? 29.561 -6.035 -23.718 1.00 67.38 194 SER A O 1
ATOM 1508 N N . ASN A 1 195 ? 30.847 -7.879 -23.840 1.00 66.38 195 ASN A N 1
ATOM 1509 C CA . ASN A 1 195 ? 32.092 -7.175 -24.189 1.00 66.38 195 ASN A CA 1
ATOM 1510 C C . ASN A 1 195 ? 31.952 -6.216 -25.392 1.00 66.38 195 ASN A C 1
ATOM 1512 O O . ASN A 1 195 ? 32.757 -5.302 -25.537 1.00 66.38 195 ASN A O 1
ATOM 1516 N N . ASP A 1 196 ? 30.916 -6.396 -26.213 1.00 79.38 196 ASP A N 1
ATOM 1517 C CA . ASP A 1 196 ? 30.625 -5.601 -27.408 1.00 79.38 196 ASP A CA 1
ATOM 1518 C C . ASP A 1 196 ? 29.701 -4.387 -27.149 1.00 79.38 196 ASP A C 1
ATOM 1520 O O . ASP A 1 196 ? 29.168 -3.792 -28.090 1.00 79.38 196 ASP A O 1
ATOM 1524 N N . TYR A 1 197 ? 29.444 -4.018 -25.886 1.00 86.69 197 TYR A N 1
ATOM 1525 C CA . TYR A 1 197 ? 28.576 -2.878 -25.576 1.00 86.69 197 TYR A CA 1
ATOM 1526 C C . TYR A 1 197 ? 29.282 -1.534 -25.695 1.00 86.69 197 TYR A C 1
ATOM 1528 O O . TYR A 1 197 ? 30.307 -1.293 -25.060 1.00 86.69 197 TYR A O 1
ATOM 1536 N N . VAL A 1 198 ? 28.697 -0.632 -26.485 1.00 87.94 198 VAL A N 1
ATOM 1537 C CA . VAL A 1 198 ? 29.310 0.662 -26.814 1.00 87.94 198 VAL A CA 1
ATOM 1538 C C . VAL A 1 198 ? 28.753 1.790 -25.942 1.00 87.94 198 VAL A C 1
ATOM 1540 O O . VAL A 1 198 ? 27.537 1.934 -25.779 1.00 87.94 198 VAL A O 1
ATOM 1543 N N . LEU A 1 199 ? 29.646 2.624 -25.409 1.00 89.19 199 LEU A N 1
ATOM 1544 C CA . LEU A 1 199 ? 29.343 3.800 -24.589 1.00 89.19 199 LEU A CA 1
ATOM 1545 C C . LEU A 1 199 ? 29.601 5.092 -25.385 1.00 89.19 199 LEU A C 1
ATOM 1547 O O . LEU A 1 199 ? 30.619 5.751 -25.211 1.00 89.19 199 LEU A O 1
ATOM 1551 N N . ASP A 1 200 ? 28.673 5.444 -26.281 1.00 88.38 200 ASP A N 1
ATOM 1552 C CA . ASP A 1 200 ? 28.792 6.634 -27.149 1.00 88.38 200 ASP A CA 1
ATOM 1553 C C . ASP A 1 200 ? 28.531 7.972 -26.424 1.00 88.38 200 ASP A C 1
ATOM 1555 O O . ASP A 1 200 ? 28.824 9.039 -26.965 1.00 88.38 200 ASP A O 1
ATOM 1559 N N . TYR A 1 201 ? 27.954 7.934 -25.218 1.00 88.38 201 TYR A N 1
ATOM 1560 C CA . TYR A 1 201 ? 27.445 9.103 -24.493 1.00 88.38 201 TYR A CA 1
ATOM 1561 C C . TYR A 1 201 ? 27.884 9.058 -23.024 1.00 88.38 201 TYR A C 1
ATOM 1563 O O . TYR A 1 201 ? 27.073 8.804 -22.140 1.00 88.38 201 TYR A O 1
ATOM 1571 N N . ASP A 1 202 ? 29.168 9.304 -22.779 1.00 85.62 202 ASP A N 1
ATOM 1572 C CA . ASP A 1 202 ? 29.828 9.182 -21.470 1.00 85.62 202 ASP A CA 1
ATOM 1573 C C . ASP A 1 202 ? 29.977 7.732 -20.975 1.00 85.62 202 ASP A C 1
ATOM 1575 O O . ASP A 1 202 ? 29.450 6.784 -21.559 1.00 85.62 202 ASP A O 1
ATOM 1579 N N . ASP A 1 203 ? 30.712 7.559 -19.873 1.00 87.19 203 ASP A N 1
ATOM 1580 C CA . ASP A 1 203 ? 30.932 6.269 -19.203 1.00 87.19 203 ASP A CA 1
ATOM 1581 C C . ASP A 1 203 ? 29.687 5.831 -18.406 1.00 87.19 203 ASP A C 1
ATOM 1583 O O . ASP A 1 203 ? 29.717 5.626 -17.192 1.00 87.19 203 ASP A O 1
ATOM 1587 N N . HIS A 1 204 ? 28.535 5.800 -19.081 1.00 89.50 204 HIS A N 1
ATOM 1588 C CA . HIS A 1 204 ? 27.250 5.500 -18.471 1.00 89.50 204 HIS A CA 1
ATOM 1589 C C . HIS A 1 204 ? 26.354 4.665 -19.402 1.00 89.50 204 HIS A C 1
ATOM 1591 O O . HIS A 1 204 ? 26.043 5.094 -20.518 1.00 89.50 204 HIS A O 1
ATOM 1597 N N . PRO A 1 205 ? 25.855 3.495 -18.954 1.00 90.25 205 PRO A N 1
ATOM 1598 C CA . PRO A 1 205 ? 25.246 2.497 -19.837 1.00 90.25 205 PRO A CA 1
ATOM 1599 C C . PRO A 1 205 ? 23.969 2.969 -20.538 1.00 90.25 205 PRO A C 1
ATOM 1601 O O . PRO A 1 205 ? 23.690 2.542 -21.658 1.00 90.25 205 PRO A O 1
ATOM 1604 N N . PHE A 1 206 ? 23.199 3.854 -19.902 1.00 93.62 206 PHE A N 1
ATOM 1605 C CA . PHE A 1 206 ? 21.856 4.229 -20.361 1.00 93.62 206 PHE A CA 1
ATOM 1606 C C . PHE A 1 206 ? 21.775 5.547 -21.131 1.00 93.62 206 PHE A C 1
ATOM 1608 O O . PHE A 1 206 ? 20.712 5.908 -21.637 1.00 93.62 206 PHE A O 1
ATOM 1615 N N . ARG A 1 207 ? 22.879 6.285 -21.245 1.00 94.69 207 ARG A N 1
ATOM 1616 C CA . ARG A 1 207 ? 22.859 7.592 -21.906 1.00 94.69 207 ARG A CA 1
ATOM 1617 C C . ARG A 1 207 ? 22.605 7.447 -23.414 1.00 94.69 207 ARG A C 1
ATOM 1619 O O . ARG A 1 207 ? 22.988 6.436 -24.010 1.00 94.69 207 ARG A O 1
ATOM 1626 N N . PRO A 1 208 ? 21.938 8.437 -24.039 1.00 94.38 208 PRO A N 1
ATOM 1627 C CA . PRO A 1 208 ? 21.515 9.735 -23.490 1.00 94.38 208 PRO A CA 1
ATOM 1628 C C . PRO A 1 208 ? 20.197 9.708 -22.688 1.00 94.38 208 PRO A C 1
ATOM 1630 O O . PRO A 1 208 ? 19.733 10.769 -22.265 1.00 94.38 208 PRO A O 1
ATOM 1633 N N . SER A 1 209 ? 19.582 8.540 -22.459 1.00 93.94 209 SER A N 1
ATOM 1634 C CA . SER A 1 209 ? 18.445 8.459 -21.536 1.00 93.94 209 SER A CA 1
ATOM 1635 C C . SER A 1 209 ? 18.864 8.829 -20.110 1.00 93.94 209 SER A C 1
ATOM 1637 O O . SER A 1 209 ? 19.994 8.578 -19.683 1.00 93.94 209 SER A O 1
ATOM 1639 N N . GLN A 1 210 ? 17.921 9.402 -19.363 1.00 93.38 210 GLN A N 1
ATOM 1640 C CA . GLN A 1 210 ? 18.040 9.660 -17.924 1.00 93.38 210 GLN A CA 1
ATOM 1641 C C . GLN A 1 210 ? 17.465 8.507 -17.079 1.00 93.38 210 GLN A C 1
ATOM 1643 O O . GLN A 1 210 ? 17.282 8.654 -15.875 1.00 93.38 210 GLN A O 1
ATOM 1648 N N . THR A 1 211 ? 17.143 7.369 -17.704 1.00 93.12 211 THR A N 1
ATOM 1649 C CA . THR A 1 211 ? 16.744 6.149 -16.993 1.00 93.12 211 THR A CA 1
ATOM 1650 C C . THR A 1 211 ? 17.927 5.606 -16.197 1.00 93.12 211 THR A C 1
ATOM 1652 O O . THR A 1 211 ? 19.032 5.500 -16.726 1.00 93.12 211 THR A O 1
ATOM 1655 N N . GLU A 1 212 ? 17.675 5.223 -14.947 1.00 91.38 212 GLU A N 1
ATOM 1656 C CA . GLU A 1 212 ? 18.678 4.684 -14.032 1.00 91.38 212 GLU A CA 1
ATOM 1657 C C . GLU A 1 212 ? 18.215 3.373 -13.401 1.00 91.38 212 GLU A C 1
ATOM 1659 O O . GLU A 1 212 ? 17.018 3.120 -13.248 1.00 91.38 212 GLU A O 1
ATOM 1664 N N . THR A 1 213 ? 19.180 2.558 -12.981 1.00 89.19 213 THR A N 1
ATOM 1665 C CA . THR A 1 213 ? 18.940 1.393 -12.124 1.00 89.19 213 THR A CA 1
ATOM 1666 C C . THR A 1 213 ? 19.583 1.619 -10.766 1.00 89.19 213 THR A C 1
ATOM 1668 O O . THR A 1 213 ? 20.596 2.302 -10.645 1.00 89.19 213 THR A O 1
ATOM 1671 N N . VAL A 1 214 ? 19.033 0.991 -9.725 1.00 84.00 214 VAL A N 1
ATOM 1672 C CA . VAL A 1 214 ? 19.601 1.064 -8.365 1.00 84.00 214 VA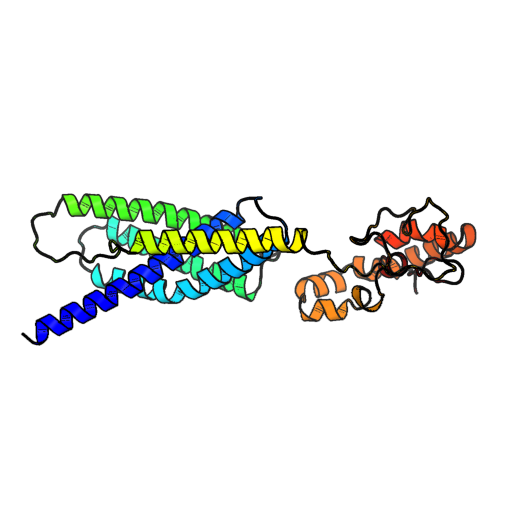L A CA 1
ATOM 1673 C C . VAL A 1 214 ? 21.048 0.554 -8.329 1.00 84.00 214 VAL A C 1
ATOM 1675 O O . VAL A 1 214 ? 21.865 1.042 -7.555 1.00 84.00 214 VAL A O 1
ATOM 1678 N N . SER A 1 215 ? 21.379 -0.414 -9.186 1.00 81.94 215 SER A N 1
ATOM 1679 C CA . SER A 1 215 ? 22.721 -0.991 -9.284 1.00 81.94 215 SER A CA 1
ATOM 1680 C C . SER A 1 215 ? 23.685 -0.143 -10.127 1.00 81.94 215 SER A C 1
ATOM 1682 O O . SER A 1 215 ? 24.901 -0.355 -10.073 1.00 81.94 215 SER A O 1
ATOM 1684 N N . GLY A 1 216 ? 23.166 0.793 -10.927 1.00 85.38 216 GLY A N 1
ATOM 1685 C CA . GLY A 1 216 ? 23.901 1.495 -11.982 1.00 85.38 216 GLY A CA 1
ATOM 1686 C C . GLY A 1 216 ? 24.343 0.593 -13.144 1.00 85.38 216 GLY A C 1
ATOM 1687 O O . GLY A 1 216 ? 25.157 1.009 -13.960 1.00 85.38 216 GLY A O 1
ATOM 1688 N N . GLY A 1 217 ? 23.871 -0.657 -13.196 1.00 86.94 217 GLY A N 1
ATOM 1689 C CA . GLY A 1 217 ? 24.168 -1.633 -14.249 1.00 86.94 217 GLY A CA 1
ATOM 1690 C C . GLY A 1 217 ? 22.899 -2.197 -14.884 1.00 86.94 217 GLY A C 1
ATOM 1691 O O . GLY A 1 217 ? 21.786 -1.826 -14.503 1.00 86.94 217 GLY A O 1
ATOM 1692 N N . PHE A 1 218 ? 23.060 -3.107 -15.845 1.00 90.81 218 PHE A N 1
ATOM 1693 C CA . PHE A 1 218 ? 21.931 -3.723 -16.542 1.00 90.81 218 PHE A CA 1
ATOM 1694 C C . PHE A 1 218 ? 21.114 -4.635 -15.616 1.00 90.81 218 PHE A C 1
ATOM 1696 O O . PHE A 1 218 ? 21.567 -5.053 -14.544 1.00 90.81 218 PHE A O 1
ATOM 1703 N N . VAL A 1 219 ? 19.894 -4.935 -16.052 1.00 89.81 219 VAL A N 1
ATOM 1704 C CA . VAL A 1 219 ? 18.931 -5.813 -15.384 1.00 89.81 219 VAL A CA 1
ATOM 1705 C C . VAL A 1 219 ? 18.704 -7.044 -16.254 1.00 89.81 219 VAL A C 1
ATOM 1707 O O . VAL A 1 219 ? 18.692 -6.947 -17.481 1.00 89.81 219 VAL A O 1
ATOM 1710 N N . LEU A 1 220 ? 18.510 -8.209 -15.634 1.00 87.88 220 LEU A N 1
ATOM 1711 C CA . LEU A 1 220 ? 18.198 -9.424 -16.382 1.00 87.88 220 LEU A CA 1
ATOM 1712 C C . LEU A 1 220 ? 16.816 -9.303 -17.028 1.00 87.88 220 LEU A C 1
ATOM 1714 O O . LEU A 1 220 ? 15.840 -8.921 -16.375 1.00 87.88 220 LEU A O 1
ATOM 1718 N N . THR A 1 221 ? 16.712 -9.689 -18.298 1.00 88.44 221 THR A N 1
ATOM 1719 C CA . THR A 1 221 ? 15.458 -9.656 -19.061 1.00 88.44 221 THR A CA 1
ATOM 1720 C C . THR A 1 221 ? 14.336 -10.390 -18.329 1.00 88.44 221 THR A C 1
ATOM 1722 O O . THR A 1 221 ? 13.206 -9.910 -18.275 1.00 88.44 221 THR A O 1
ATOM 1725 N N . GLU A 1 222 ? 14.635 -11.519 -17.687 1.00 86.62 222 GLU A N 1
ATOM 1726 C CA . GLU A 1 222 ? 13.661 -12.331 -16.957 1.00 86.62 222 GLU A CA 1
ATOM 1727 C C . GLU A 1 222 ? 13.035 -11.603 -15.763 1.00 86.62 222 GLU A C 1
ATOM 1729 O O . GLU A 1 222 ? 11.944 -11.991 -15.345 1.00 86.62 222 GLU A O 1
ATOM 1734 N N . GLN A 1 223 ? 13.701 -10.575 -15.227 1.00 85.69 223 GLN A N 1
ATOM 1735 C CA . GLN A 1 223 ? 13.215 -9.792 -14.091 1.00 85.69 223 GLN A CA 1
ATOM 1736 C C . GLN A 1 223 ? 12.209 -8.712 -14.508 1.00 85.69 223 GLN A C 1
ATOM 1738 O O . GLN A 1 223 ? 11.365 -8.346 -13.696 1.00 85.69 223 GLN A O 1
ATOM 1743 N N . ILE A 1 224 ? 12.283 -8.203 -15.746 1.00 89.19 224 ILE A N 1
ATOM 1744 C CA . ILE A 1 224 ? 11.507 -7.019 -16.170 1.00 89.19 224 ILE A CA 1
ATOM 1745 C C . ILE A 1 224 ? 10.662 -7.215 -17.435 1.00 89.19 224 ILE A C 1
ATOM 1747 O O . ILE A 1 224 ? 9.738 -6.443 -17.671 1.00 89.19 224 ILE A O 1
ATOM 1751 N N . ALA A 1 225 ? 10.908 -8.256 -18.234 1.00 88.56 225 ALA A N 1
ATOM 1752 C CA . ALA A 1 225 ? 10.202 -8.499 -19.498 1.00 88.56 225 ALA A CA 1
ATOM 1753 C C . ALA A 1 225 ? 8.955 -9.398 -19.367 1.00 88.56 225 ALA A C 1
ATOM 1755 O O . ALA A 1 225 ? 8.387 -9.826 -20.372 1.00 88.56 225 ALA A O 1
ATOM 1756 N N . LYS A 1 226 ? 8.521 -9.720 -18.140 1.00 88.88 226 LYS A N 1
ATOM 1757 C CA . LYS A 1 226 ? 7.395 -10.630 -17.858 1.00 88.88 226 LYS A CA 1
ATOM 1758 C C . LYS A 1 226 ? 6.234 -9.908 -17.173 1.00 88.88 226 LYS A C 1
ATOM 1760 O O . LYS A 1 226 ? 5.802 -10.310 -16.098 1.00 88.88 226 LYS A O 1
ATOM 1765 N N . SER A 1 227 ? 5.685 -8.866 -17.799 1.00 89.06 227 SER A N 1
ATOM 1766 C CA . SER A 1 227 ? 4.621 -8.034 -17.201 1.00 89.06 227 SER A CA 1
ATOM 1767 C C . SER A 1 227 ? 3.399 -8.833 -16.720 1.00 89.06 227 SER A C 1
ATOM 1769 O O . SER A 1 227 ? 2.799 -8.478 -15.712 1.00 89.06 227 SER A O 1
ATOM 1771 N N . GLN A 1 228 ? 3.055 -9.945 -17.383 1.00 90.81 228 GLN A N 1
ATOM 1772 C CA . GLN A 1 228 ? 1.970 -10.838 -16.948 1.00 90.81 228 GLN A CA 1
ATOM 1773 C C . GLN A 1 228 ? 2.224 -11.461 -15.564 1.00 90.81 228 GLN A C 1
ATOM 1775 O O . GLN A 1 228 ? 1.280 -11.678 -14.812 1.00 90.81 228 GLN A O 1
ATOM 1780 N N . GLN A 1 229 ? 3.485 -11.721 -15.206 1.00 90.69 229 GLN A N 1
ATOM 1781 C CA . GLN A 1 229 ? 3.841 -12.217 -13.877 1.00 90.69 229 GLN A CA 1
ATOM 1782 C C . GLN A 1 229 ? 3.565 -11.161 -12.802 1.00 90.69 229 GLN A C 1
ATOM 1784 O O . GLN A 1 229 ? 3.114 -11.502 -11.718 1.00 90.69 229 GLN A O 1
ATOM 1789 N N . CYS A 1 230 ? 3.768 -9.875 -13.101 1.00 89.12 230 CYS A N 1
ATOM 1790 C CA . CYS A 1 230 ? 3.367 -8.805 -12.187 1.00 89.12 230 CYS A CA 1
ATOM 1791 C C . CYS A 1 230 ? 1.844 -8.801 -11.989 1.00 89.12 230 CYS A C 1
ATOM 1793 O O . CYS A 1 230 ? 1.374 -8.654 -10.864 1.00 89.12 230 CYS A O 1
ATOM 1795 N N . GLY A 1 231 ? 1.081 -9.053 -13.057 1.00 90.81 231 GLY A N 1
ATOM 1796 C CA . GLY A 1 231 ? -0.380 -9.143 -13.024 1.00 90.81 231 GLY A CA 1
ATOM 1797 C C . GLY A 1 231 ? -0.954 -10.298 -12.199 1.00 90.81 231 GLY A C 1
ATOM 1798 O O . GLY A 1 231 ? -2.146 -10.282 -11.928 1.00 90.81 231 GLY A O 1
ATOM 1799 N N . SER A 1 232 ? -0.152 -11.276 -11.752 1.00 90.62 232 SER A N 1
ATOM 1800 C CA . SER A 1 232 ? -0.653 -12.317 -10.838 1.00 90.62 232 SER A CA 1
ATOM 1801 C C . SER A 1 232 ? -0.821 -11.830 -9.397 1.00 90.62 232 SER A C 1
ATOM 1803 O O . SER A 1 232 ? -1.568 -12.441 -8.639 1.00 90.62 232 SER A O 1
ATOM 1805 N N . CYS A 1 233 ? -0.092 -10.778 -9.008 1.00 86.94 233 CYS A N 1
ATOM 1806 C CA . CYS A 1 233 ? -0.145 -10.185 -7.666 1.00 86.94 233 CYS A CA 1
ATOM 1807 C C . CYS A 1 233 ? -0.634 -8.728 -7.682 1.00 86.94 233 CYS A C 1
ATOM 1809 O O . CYS A 1 233 ? -1.161 -8.250 -6.685 1.00 86.94 233 CYS A O 1
ATOM 1811 N N . HIS A 1 234 ? -0.446 -8.021 -8.796 1.00 88.00 234 HIS A N 1
ATOM 1812 C CA . HIS A 1 234 ? -0.813 -6.620 -8.991 1.00 88.00 234 HIS A CA 1
ATOM 1813 C C . HIS A 1 234 ? -1.831 -6.504 -10.130 1.00 88.00 234 HIS A C 1
ATOM 1815 O O . HIS A 1 234 ? -1.566 -5.873 -11.154 1.00 88.00 234 HIS A O 1
ATOM 1821 N N . THR A 1 235 ? -2.968 -7.179 -9.965 1.00 89.25 235 THR A N 1
ATOM 1822 C CA . THR A 1 235 ? -4.004 -7.325 -10.995 1.00 89.25 235 THR A CA 1
ATOM 1823 C C . THR A 1 235 ? -4.506 -5.972 -11.492 1.00 89.25 235 THR A C 1
ATOM 1825 O O . THR A 1 235 ? -4.440 -5.711 -12.689 1.00 89.25 235 THR A O 1
ATOM 1828 N N . ASP A 1 236 ? -4.897 -5.076 -10.586 1.00 87.00 236 ASP A N 1
ATOM 1829 C CA . ASP A 1 236 ? -5.554 -3.815 -10.949 1.00 87.00 236 ASP A CA 1
ATOM 1830 C C . ASP A 1 236 ? -4.657 -2.924 -11.813 1.00 87.00 236 ASP A C 1
ATOM 1832 O O . ASP A 1 236 ? -5.035 -2.507 -12.908 1.00 87.00 236 ASP A O 1
ATOM 1836 N N . ILE A 1 237 ? -3.421 -2.673 -11.366 1.00 87.88 237 ILE A N 1
ATOM 1837 C CA . ILE A 1 237 ? -2.467 -1.851 -12.125 1.00 87.88 237 ILE A CA 1
ATOM 1838 C C . ILE A 1 237 ? -2.054 -2.533 -13.434 1.00 87.88 237 ILE A C 1
ATOM 1840 O O . ILE A 1 237 ? -1.796 -1.854 -14.429 1.00 87.88 237 ILE A O 1
ATOM 1844 N N . TYR A 1 238 ? -2.015 -3.869 -13.466 1.00 92.75 238 TYR A N 1
ATOM 1845 C CA . TYR A 1 238 ? -1.752 -4.611 -14.691 1.00 92.75 238 TYR A CA 1
ATOM 1846 C C . TYR A 1 238 ? -2.886 -4.436 -15.701 1.00 92.75 238 TYR A C 1
ATOM 1848 O O . TYR A 1 238 ? -2.601 -4.155 -16.861 1.00 92.75 238 TYR A O 1
ATOM 1856 N N . GLU A 1 239 ? -4.150 -4.540 -15.290 1.00 92.25 239 GLU A N 1
ATOM 1857 C CA . GLU A 1 239 ? -5.314 -4.340 -16.162 1.00 92.25 239 GLU A CA 1
ATOM 1858 C C . GLU A 1 239 ? -5.433 -2.887 -16.650 1.00 92.25 239 GLU A C 1
ATOM 1860 O O . GLU A 1 239 ? -5.697 -2.636 -17.835 1.00 92.25 239 GLU A O 1
ATOM 1865 N N . GLN A 1 240 ? -5.144 -1.921 -15.774 1.00 91.00 240 GLN A N 1
ATOM 1866 C CA . GLN A 1 240 ? -5.048 -0.506 -16.139 1.00 91.00 240 GLN A CA 1
ATOM 1867 C C . GLN A 1 240 ? -3.946 -0.272 -17.177 1.00 91.00 240 GLN A C 1
ATOM 1869 O O . GLN A 1 240 ? -4.185 0.340 -18.218 1.00 91.00 240 GLN A O 1
ATOM 1874 N N . TRP A 1 241 ? -2.742 -0.808 -16.955 1.00 92.50 241 TRP A N 1
ATOM 1875 C CA . TRP A 1 241 ? -1.663 -0.728 -17.938 1.00 92.50 241 TRP A CA 1
ATOM 1876 C C . TRP A 1 241 ? -2.046 -1.427 -19.246 1.00 92.50 241 TRP A C 1
ATOM 1878 O O . TRP A 1 241 ? -1.841 -0.858 -20.320 1.00 92.50 241 TRP A O 1
ATOM 1888 N N . LEU A 1 242 ? -2.650 -2.618 -19.165 1.00 93.75 242 LEU A N 1
ATOM 1889 C CA . LEU A 1 242 ? -2.985 -3.473 -20.303 1.00 93.75 242 LEU A CA 1
ATOM 1890 C C . LEU A 1 242 ? -3.943 -2.793 -21.293 1.00 93.75 242 LEU A C 1
ATOM 1892 O O . LEU A 1 242 ? -3.852 -3.029 -22.504 1.00 93.75 242 LEU A O 1
ATOM 1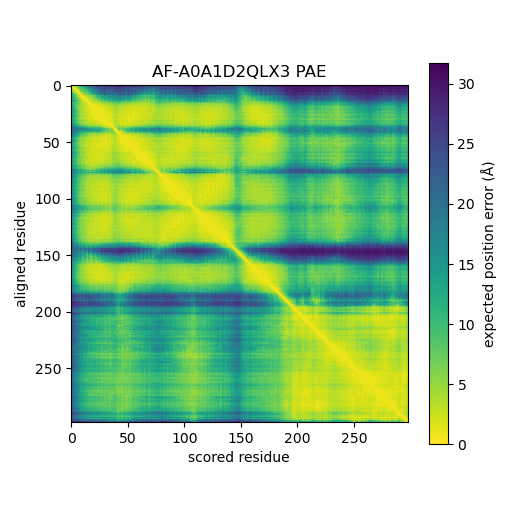896 N N . SER A 1 243 ? -4.850 -1.969 -20.767 1.00 93.31 243 SER A N 1
ATOM 1897 C CA . SER A 1 243 ? -5.829 -1.182 -21.522 1.00 93.31 243 SER A CA 1
ATOM 1898 C C . SER A 1 243 ? -5.324 0.211 -21.929 1.00 93.31 243 SER A C 1
ATOM 1900 O O . SER A 1 243 ? -5.945 0.869 -22.762 1.00 93.31 243 SER A O 1
ATOM 1902 N N . SER A 1 244 ? -4.185 0.657 -21.394 1.00 93.38 244 SER A N 1
ATOM 1903 C CA . SER A 1 244 ? -3.630 1.988 -21.651 1.00 93.38 244 SER A CA 1
ATOM 1904 C C . SER A 1 244 ? -2.788 2.075 -22.930 1.00 93.38 244 SER A C 1
ATOM 1906 O O . SER A 1 244 ? -2.236 1.091 -23.431 1.00 93.38 244 SER A O 1
ATOM 1908 N N . THR A 1 245 ? -2.581 3.303 -23.407 1.00 92.62 245 THR A N 1
ATOM 1909 C CA . THR A 1 245 ? -1.636 3.612 -24.490 1.00 92.62 245 THR A CA 1
ATOM 1910 C C . THR A 1 245 ? -0.184 3.316 -24.103 1.00 92.62 245 THR A C 1
ATOM 1912 O O . THR A 1 245 ? 0.630 3.033 -24.977 1.00 92.62 245 THR A O 1
ATOM 1915 N N . HIS A 1 246 ? 0.153 3.315 -22.806 1.00 91.81 246 HIS A N 1
ATOM 1916 C CA . HIS A 1 246 ? 1.511 3.018 -22.336 1.00 91.81 246 HIS A CA 1
ATOM 1917 C C . HIS A 1 246 ? 1.946 1.592 -22.677 1.00 91.81 246 HIS A C 1
ATOM 1919 O O . HIS A 1 246 ? 3.108 1.376 -23.010 1.00 91.81 246 HIS A O 1
ATOM 1925 N N . ARG A 1 247 ? 1.027 0.616 -22.673 1.00 92.12 247 ARG A N 1
ATOM 1926 C CA . ARG A 1 247 ? 1.332 -0.744 -23.150 1.00 92.12 247 ARG A CA 1
ATOM 1927 C C . ARG A 1 247 ? 1.815 -0.747 -24.601 1.00 92.12 247 ARG A C 1
ATOM 1929 O O . ARG A 1 247 ? 2.643 -1.573 -24.968 1.00 92.12 247 ARG A O 1
ATOM 1936 N N . GLN A 1 248 ? 1.284 0.159 -25.416 1.00 92.00 248 GLN A N 1
ATOM 1937 C CA . GLN A 1 248 ? 1.556 0.246 -26.849 1.00 92.00 248 GLN A CA 1
ATOM 1938 C C . GLN A 1 248 ? 2.694 1.221 -27.178 1.00 92.00 248 GLN A C 1
ATOM 1940 O O . GLN A 1 248 ? 2.929 1.503 -28.350 1.00 92.00 248 GLN A O 1
ATOM 1945 N N . ALA A 1 249 ? 3.423 1.723 -26.174 1.00 93.50 249 ALA A N 1
ATOM 1946 C CA . ALA A 1 249 ? 4.438 2.754 -26.369 1.00 93.50 249 ALA A CA 1
ATOM 1947 C C . ALA A 1 249 ? 5.513 2.355 -27.399 1.00 93.50 249 ALA A C 1
ATOM 1949 O O . ALA A 1 249 ? 5.949 3.205 -28.170 1.00 93.50 249 ALA A O 1
ATOM 1950 N N . ALA A 1 250 ? 5.889 1.075 -27.464 1.00 93.81 250 ALA A N 1
ATOM 1951 C CA . ALA A 1 250 ? 6.851 0.562 -28.442 1.00 93.81 250 ALA A CA 1
ATOM 1952 C C . ALA A 1 250 ? 6.221 -0.011 -29.727 1.00 93.81 250 ALA A C 1
ATOM 1954 O O . ALA A 1 250 ? 6.937 -0.241 -30.695 1.00 93.81 250 ALA A O 1
ATOM 1955 N N . SER A 1 251 ? 4.912 -0.271 -29.759 1.00 93.56 251 SER A N 1
ATOM 1956 C CA . SER A 1 251 ? 4.244 -0.932 -30.896 1.00 93.56 251 SER A CA 1
ATOM 1957 C C . SER A 1 251 ? 3.403 0.014 -31.752 1.00 93.56 251 SER A C 1
ATOM 1959 O O . SER A 1 251 ? 2.867 -0.395 -32.778 1.00 93.56 251 SER A O 1
ATOM 1961 N N . ASP A 1 252 ? 3.249 1.274 -31.340 1.00 93.50 252 ASP A N 1
ATOM 1962 C CA . ASP A 1 252 ? 2.561 2.282 -32.143 1.00 93.50 252 ASP A CA 1
ATOM 1963 C C . ASP A 1 252 ? 3.253 2.463 -33.517 1.00 93.50 252 ASP A C 1
ATOM 1965 O O . ASP A 1 252 ? 4.461 2.720 -33.563 1.00 93.50 252 ASP A O 1
ATOM 1969 N N . PRO A 1 253 ? 2.529 2.385 -34.652 1.00 95.12 253 PRO A N 1
ATOM 1970 C CA . PRO A 1 253 ? 3.140 2.461 -35.980 1.00 95.12 253 PRO A CA 1
ATOM 1971 C C . PRO A 1 253 ? 3.908 3.759 -36.260 1.00 95.12 253 PRO A C 1
ATOM 1973 O O . PRO A 1 253 ? 4.895 3.742 -37.003 1.00 95.12 253 PRO A O 1
ATOM 1976 N N . ALA A 1 254 ? 3.478 4.892 -35.693 1.00 94.31 254 ALA A N 1
ATOM 1977 C CA . ALA A 1 254 ? 4.186 6.156 -35.870 1.00 94.31 254 ALA A CA 1
ATOM 1978 C C . ALA A 1 254 ? 5.508 6.146 -35.091 1.00 94.31 254 ALA A C 1
ATOM 1980 O O . ALA A 1 254 ? 6.542 6.540 -35.641 1.00 94.31 254 ALA A O 1
ATOM 1981 N N . TYR A 1 255 ? 5.506 5.629 -33.860 1.00 96.06 255 TYR A N 1
ATOM 1982 C CA . TYR A 1 255 ? 6.722 5.415 -33.080 1.00 96.06 255 TYR A CA 1
ATOM 1983 C C . TYR A 1 255 ? 7.677 4.434 -33.766 1.00 96.06 255 TYR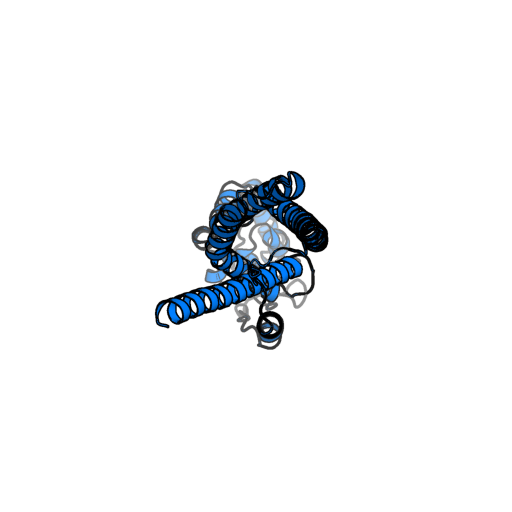 A C 1
ATOM 1985 O O . TYR A 1 255 ? 8.838 4.778 -33.990 1.00 96.06 255 TYR A O 1
ATOM 1993 N N . VAL A 1 256 ? 7.185 3.262 -34.186 1.00 97.06 256 VAL A N 1
ATOM 1994 C CA . VAL A 1 256 ? 7.981 2.240 -34.883 1.00 97.06 256 VAL A CA 1
ATOM 1995 C C . VAL A 1 256 ? 8.654 2.839 -36.120 1.00 97.06 256 VAL A C 1
ATOM 1997 O O . VAL A 1 256 ? 9.846 2.633 -36.344 1.00 97.06 256 VAL A O 1
ATOM 2000 N N . LYS A 1 257 ? 7.944 3.645 -36.918 1.00 96.94 257 LYS A N 1
ATOM 2001 C CA . LYS A 1 257 ? 8.542 4.326 -38.077 1.00 96.94 257 LYS A CA 1
ATOM 2002 C C . LYS A 1 257 ? 9.648 5.309 -37.676 1.00 96.94 257 LYS A C 1
ATOM 2004 O O . LYS A 1 257 ? 10.687 5.354 -38.336 1.00 96.94 257 LYS A O 1
ATOM 2009 N N . ASN A 1 258 ? 9.427 6.094 -36.624 1.00 96.81 258 ASN A N 1
ATOM 2010 C CA . ASN A 1 258 ? 10.394 7.082 -36.149 1.00 96.81 258 ASN A CA 1
ATOM 2011 C C . ASN A 1 258 ? 11.667 6.429 -35.607 1.00 96.81 258 ASN A C 1
ATOM 2013 O O . ASN A 1 258 ? 12.763 6.864 -35.957 1.00 96.81 258 ASN A O 1
ATOM 2017 N N . ILE A 1 259 ? 11.537 5.377 -34.798 1.00 97.56 259 ILE A N 1
ATOM 2018 C CA . ILE A 1 259 ? 12.692 4.727 -34.176 1.00 97.56 259 ILE A CA 1
ATOM 2019 C C . ILE A 1 259 ? 13.540 3.961 -35.201 1.00 97.56 259 ILE A C 1
ATOM 2021 O O . ILE A 1 259 ? 14.761 4.103 -35.192 1.00 97.56 259 ILE A O 1
ATOM 2025 N N . ASN A 1 260 ? 12.907 3.307 -36.185 1.00 97.00 260 ASN A N 1
ATOM 2026 C CA . ASN A 1 260 ? 13.603 2.703 -37.329 1.00 97.00 260 ASN A CA 1
ATOM 2027 C C . ASN A 1 260 ? 14.384 3.750 -38.145 1.00 97.00 260 ASN A C 1
ATOM 2029 O O . ASN A 1 260 ? 15.505 3.509 -38.595 1.00 97.00 260 ASN A O 1
ATOM 2033 N N . LEU A 1 261 ? 13.794 4.932 -38.368 1.00 97.44 261 LEU A N 1
ATOM 2034 C CA . LEU A 1 261 ? 14.467 6.020 -39.082 1.00 97.44 261 LEU A CA 1
ATOM 2035 C C . LEU A 1 261 ? 15.652 6.570 -38.276 1.00 97.44 261 LEU A C 1
ATOM 2037 O O . LEU A 1 261 ? 16.690 6.889 -38.859 1.00 97.44 261 LEU A O 1
ATOM 2041 N N . LEU A 1 262 ? 15.505 6.680 -36.953 1.00 97.00 262 LEU A N 1
ATOM 2042 C CA . LEU A 1 262 ? 16.577 7.112 -36.063 1.00 97.00 262 LEU A CA 1
ATOM 2043 C C . LEU A 1 262 ? 17.740 6.118 -36.082 1.00 97.00 262 LEU A C 1
ATOM 2045 O O . LEU A 1 262 ? 18.871 6.538 -36.321 1.00 97.00 262 LEU A O 1
ATOM 2049 N N . GLU A 1 263 ? 17.459 4.823 -35.918 1.00 96.69 263 GLU A N 1
ATOM 2050 C CA . GLU A 1 263 ? 18.470 3.766 -35.996 1.00 96.69 263 GLU A CA 1
ATOM 2051 C C . GLU A 1 263 ? 19.200 3.805 -37.343 1.00 96.69 263 GLU A C 1
ATOM 2053 O O . GLU A 1 263 ? 20.428 3.844 -37.383 1.00 96.69 263 GLU A O 1
ATOM 2058 N N . LYS A 1 264 ? 18.461 3.888 -38.456 1.00 96.69 264 LYS A N 1
ATOM 2059 C CA . LYS A 1 264 ? 19.053 3.940 -39.800 1.00 96.69 264 LYS A CA 1
ATOM 2060 C C . LYS A 1 264 ? 20.004 5.126 -39.989 1.00 96.69 264 LYS A C 1
ATOM 2062 O O . LYS A 1 264 ? 21.009 5.000 -40.684 1.00 96.69 264 LYS A O 1
ATOM 2067 N N . ASN A 1 265 ? 19.671 6.285 -39.423 1.00 97.06 265 ASN A N 1
ATOM 2068 C CA . ASN A 1 265 ? 20.412 7.524 -39.660 1.00 97.06 265 ASN A CA 1
ATOM 2069 C C . ASN A 1 265 ? 21.540 7.769 -38.651 1.00 97.06 265 ASN A C 1
ATOM 2071 O O . ASN A 1 265 ? 22.500 8.466 -38.977 1.00 97.06 265 ASN A O 1
ATOM 2075 N N . ARG A 1 266 ? 21.394 7.288 -37.412 1.00 95.38 266 ARG A N 1
ATOM 2076 C CA . ARG A 1 266 ? 22.277 7.621 -36.281 1.00 95.38 266 ARG A CA 1
ATOM 2077 C C . ARG A 1 266 ? 22.808 6.399 -35.532 1.00 95.38 266 ARG A C 1
ATOM 2079 O O . ARG A 1 266 ? 23.605 6.573 -34.619 1.00 95.38 266 ARG A O 1
ATOM 2086 N N . GLY A 1 267 ? 22.412 5.195 -35.933 1.00 94.69 267 GLY A N 1
ATOM 2087 C CA . GLY A 1 267 ? 22.777 3.948 -35.275 1.00 94.69 267 GLY A CA 1
ATOM 2088 C C . GLY A 1 267 ? 21.871 3.602 -34.093 1.00 94.69 267 GLY A C 1
ATOM 2089 O O . GLY A 1 267 ? 21.091 4.417 -33.598 1.00 94.69 267 GLY A O 1
ATOM 2090 N N . ILE A 1 268 ? 21.995 2.358 -33.632 1.00 95.19 268 ILE A N 1
ATOM 2091 C CA . ILE A 1 268 ? 21.187 1.788 -32.548 1.00 95.19 268 ILE A CA 1
ATOM 2092 C C . ILE A 1 268 ? 21.406 2.490 -31.202 1.00 95.19 268 ILE A C 1
ATOM 2094 O O . ILE A 1 268 ? 20.467 2.639 -30.429 1.00 95.19 268 ILE A O 1
ATOM 2098 N N . THR A 1 269 ? 22.601 3.000 -30.915 1.00 94.94 269 THR A N 1
ATOM 2099 C CA . THR A 1 269 ? 22.900 3.675 -29.641 1.00 94.94 269 THR A CA 1
ATOM 2100 C C . THR A 1 269 ? 22.127 4.985 -29.477 1.00 94.94 269 THR A C 1
ATOM 2102 O O . THR A 1 269 ? 21.704 5.314 -28.369 1.00 94.94 269 THR A O 1
ATOM 2105 N N . ALA A 1 270 ? 21.825 5.689 -30.574 1.00 95.69 270 ALA A N 1
ATOM 2106 C CA . ALA A 1 270 ? 20.990 6.889 -30.554 1.00 95.69 270 ALA A CA 1
ATOM 2107 C C . ALA A 1 270 ? 19.538 6.601 -30.121 1.00 95.69 270 ALA A C 1
ATOM 2109 O O . ALA A 1 270 ? 18.867 7.484 -29.583 1.00 95.69 270 ALA A O 1
ATOM 2110 N N . THR A 1 271 ? 19.053 5.366 -30.309 1.00 96.50 271 THR A N 1
ATOM 2111 C CA . THR A 1 271 ? 17.687 4.965 -29.926 1.00 96.50 271 THR A CA 1
ATOM 2112 C C . THR A 1 271 ? 17.472 4.969 -28.412 1.00 96.50 271 THR A C 1
ATOM 2114 O O . THR A 1 271 ? 16.344 5.180 -27.968 1.00 96.50 271 THR A O 1
ATOM 2117 N N . ARG A 1 272 ? 18.545 4.852 -27.611 1.00 96.44 272 ARG A N 1
ATOM 2118 C CA . ARG A 1 272 ? 18.506 4.826 -26.137 1.00 96.44 272 ARG A CA 1
ATOM 2119 C C . ARG A 1 272 ? 17.710 5.984 -25.541 1.00 96.44 272 ARG A C 1
ATOM 2121 O O . ARG A 1 272 ? 16.987 5.766 -24.575 1.00 96.44 272 ARG A O 1
ATOM 2128 N N . TYR A 1 273 ? 17.781 7.182 -26.136 1.00 95.69 273 TYR A N 1
ATOM 2129 C CA . TYR A 1 273 ? 16.992 8.340 -25.696 1.00 95.69 273 TYR A CA 1
ATOM 2130 C C . TYR A 1 273 ? 15.486 8.044 -25.678 1.00 95.69 273 TYR A C 1
ATOM 2132 O O . TYR A 1 273 ? 14.803 8.292 -24.690 1.00 95.69 273 TYR A O 1
ATOM 2140 N N . CYS A 1 274 ? 14.971 7.515 -26.789 1.00 96.19 274 CYS A N 1
ATOM 2141 C CA . CYS A 1 274 ? 13.549 7.249 -26.973 1.00 96.19 274 CYS A CA 1
ATOM 2142 C C . CYS A 1 274 ? 13.125 5.975 -26.236 1.00 96.19 274 CYS A C 1
ATOM 2144 O O . CYS A 1 274 ? 12.058 5.919 -25.624 1.00 96.19 274 CYS A O 1
ATOM 2146 N N . GLU A 1 275 ? 13.971 4.953 -26.295 1.00 96.31 275 GLU A N 1
ATOM 2147 C CA . GLU A 1 275 ? 13.721 3.635 -25.721 1.00 96.31 275 GLU A CA 1
ATOM 2148 C C . GLU A 1 275 ? 13.707 3.667 -24.187 1.00 96.31 275 GLU A C 1
ATOM 2150 O O . GLU A 1 275 ? 13.012 2.865 -23.576 1.00 96.31 275 GLU A O 1
ATOM 2155 N N . GLY A 1 276 ? 14.353 4.650 -23.549 1.00 95.50 276 GLY A N 1
ATOM 2156 C CA . GLY A 1 276 ? 14.272 4.835 -22.097 1.00 95.50 276 GLY A CA 1
ATOM 2157 C C . GLY A 1 276 ? 12.861 5.039 -21.547 1.00 95.50 276 GLY A C 1
ATOM 2158 O O . GLY A 1 276 ? 12.604 4.656 -20.405 1.00 95.50 276 GLY A O 1
ATOM 2159 N N . CYS A 1 277 ? 11.947 5.575 -22.361 1.00 93.81 277 CYS A N 1
ATOM 2160 C CA . CYS A 1 277 ? 10.532 5.715 -22.013 1.00 93.81 277 CYS A CA 1
ATOM 2161 C C . CYS A 1 277 ? 9.642 4.711 -22.757 1.00 93.81 277 CYS A C 1
ATOM 2163 O O . CYS A 1 277 ? 8.709 4.169 -22.172 1.00 93.81 277 CYS A O 1
ATOM 2165 N N . HIS A 1 278 ? 9.901 4.470 -24.045 1.00 95.38 278 HIS A N 1
ATOM 2166 C CA . HIS A 1 278 ? 8.999 3.684 -24.893 1.00 95.38 278 HIS A CA 1
ATOM 2167 C C . HIS A 1 278 ? 9.222 2.173 -24.803 1.00 95.38 278 HIS A C 1
ATOM 2169 O O . HIS A 1 278 ? 8.262 1.412 -24.897 1.00 95.38 278 HIS A O 1
ATOM 2175 N N . ALA A 1 279 ? 10.465 1.737 -24.601 1.00 94.94 279 ALA A N 1
ATOM 2176 C CA . ALA A 1 279 ? 10.824 0.329 -24.471 1.00 94.94 279 ALA A CA 1
ATOM 2177 C C . ALA A 1 279 ? 11.968 0.160 -23.451 1.00 94.94 279 ALA A C 1
ATOM 2179 O O . ALA A 1 279 ? 13.072 -0.288 -23.776 1.00 94.94 279 ALA A O 1
ATOM 2180 N N . PRO A 1 280 ? 11.702 0.483 -22.169 1.00 94.3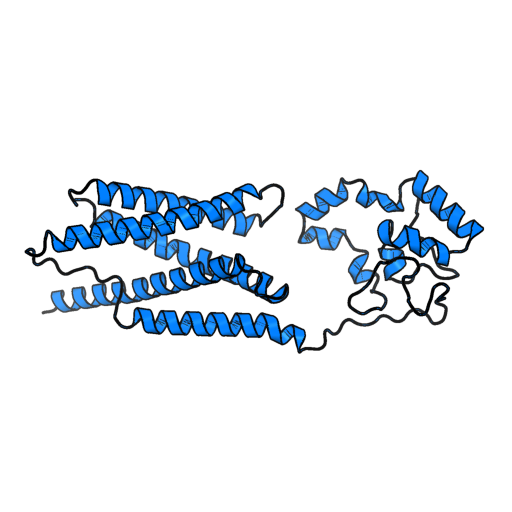1 280 PRO A N 1
ATOM 2181 C CA . PRO A 1 280 ? 12.721 0.473 -21.123 1.00 94.31 280 PRO A CA 1
ATOM 2182 C C . PRO A 1 280 ? 13.348 -0.909 -20.934 1.00 94.31 280 PRO A C 1
ATOM 2184 O O . PRO A 1 280 ? 14.495 -0.999 -20.517 1.00 94.31 280 PRO A O 1
ATOM 2187 N N . VAL A 1 281 ? 12.642 -1.988 -21.289 1.00 93.12 281 VAL A N 1
ATOM 2188 C CA . VAL A 1 281 ? 13.210 -3.340 -21.287 1.00 93.12 281 VAL A CA 1
ATOM 2189 C C . VAL A 1 281 ? 14.428 -3.424 -22.209 1.00 93.12 281 VAL A C 1
ATOM 2191 O O . VAL A 1 281 ? 15.457 -3.897 -21.754 1.00 93.12 281 VAL A O 1
ATOM 2194 N N . ALA A 1 282 ? 14.362 -2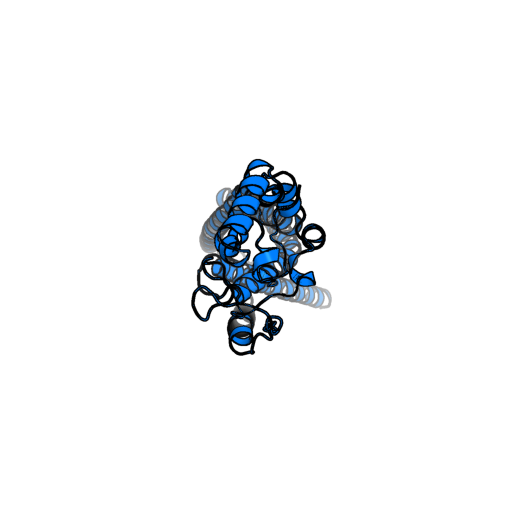.916 -23.445 1.00 93.88 282 ALA A N 1
ATOM 2195 C CA . ALA A 1 282 ? 15.484 -2.981 -24.386 1.00 93.88 282 ALA A CA 1
ATOM 2196 C C . ALA A 1 282 ? 16.693 -2.159 -23.900 1.00 93.88 282 ALA A C 1
ATOM 2198 O O . ALA A 1 282 ? 17.841 -2.590 -24.020 1.00 93.88 282 ALA A O 1
ATOM 2199 N N . LEU A 1 283 ? 16.443 -0.987 -23.300 1.00 94.94 283 LEU A N 1
ATOM 2200 C CA . LEU A 1 283 ? 17.498 -0.154 -22.718 1.00 94.94 283 LEU A CA 1
ATOM 2201 C C . LEU A 1 283 ? 18.156 -0.830 -21.505 1.00 94.94 283 LEU A C 1
ATOM 2203 O O . LEU A 1 283 ? 19.381 -0.924 -21.432 1.00 94.94 283 LEU A O 1
ATOM 2207 N N . LEU A 1 284 ? 17.346 -1.283 -20.546 1.00 93.94 284 LEU A N 1
ATOM 2208 C CA . LEU A 1 284 ? 17.811 -1.757 -19.242 1.00 93.94 284 LEU A CA 1
ATOM 2209 C C . LEU A 1 284 ? 18.467 -3.139 -19.295 1.00 93.94 284 LEU A C 1
ATOM 2211 O O . LEU A 1 284 ? 19.220 -3.472 -18.383 1.00 93.94 284 LEU A O 1
ATOM 2215 N N . THR A 1 285 ? 18.224 -3.925 -20.344 1.00 91.56 285 THR A N 1
ATOM 2216 C CA . THR A 1 285 ? 18.880 -5.224 -20.576 1.00 91.56 285 THR A CA 1
ATOM 2217 C C . THR A 1 285 ? 20.138 -5.117 -21.438 1.00 91.56 285 THR A C 1
ATOM 2219 O O . THR A 1 285 ? 20.855 -6.103 -21.594 1.00 91.56 285 THR A O 1
ATOM 2222 N N . GLY A 1 286 ? 20.427 -3.932 -21.989 1.00 91.31 286 GLY A N 1
ATOM 2223 C CA . GLY A 1 286 ? 21.598 -3.693 -22.833 1.00 91.31 286 GLY A CA 1
ATOM 2224 C C . GLY A 1 286 ? 21.428 -4.108 -24.298 1.00 91.31 286 GLY A C 1
ATOM 2225 O O . GLY A 1 286 ? 22.422 -4.244 -25.006 1.00 91.31 286 GLY A O 1
ATOM 2226 N N . GLU A 1 287 ? 20.192 -4.278 -24.780 1.00 91.31 287 GLU A N 1
ATOM 2227 C CA . GLU A 1 287 ? 19.896 -4.675 -26.170 1.00 91.31 287 GLU A CA 1
ATOM 2228 C C . GLU A 1 287 ? 20.251 -3.570 -27.187 1.00 91.31 287 GLU A C 1
ATOM 2230 O O . GLU A 1 287 ? 20.498 -3.848 -28.359 1.00 91.31 287 GLU A O 1
ATOM 2235 N N . LEU A 1 288 ? 20.334 -2.309 -26.745 1.00 93.69 288 LEU A N 1
ATOM 2236 C CA . LEU A 1 288 ? 20.578 -1.134 -27.593 1.00 93.69 288 LEU A CA 1
ATOM 2237 C C . LEU A 1 288 ? 22.074 -0.915 -27.878 1.00 93.69 288 LEU A C 1
ATOM 2239 O O . LEU A 1 288 ? 22.661 0.111 -27.516 1.00 93.69 288 LEU A O 1
ATOM 2243 N N . THR A 1 289 ? 22.696 -1.904 -28.513 1.00 91.44 289 THR A N 1
ATOM 2244 C CA . THR A 1 289 ? 24.123 -1.952 -28.869 1.00 91.44 289 THR A CA 1
ATOM 2245 C C . THR A 1 289 ? 24.307 -2.459 -30.306 1.00 91.44 289 THR A C 1
ATOM 2247 O O . THR A 1 289 ? 23.361 -3.043 -30.840 1.00 91.44 289 THR A O 1
ATOM 2250 N N . PRO A 1 290 ? 25.456 -2.245 -30.987 1.00 89.62 290 PRO A N 1
ATOM 2251 C CA . PRO A 1 290 ? 25.652 -2.724 -32.356 1.00 89.62 290 PRO A CA 1
ATOM 2252 C C . PRO A 1 290 ? 25.332 -4.218 -32.516 1.00 89.62 290 PRO A C 1
ATOM 2254 O O . PRO A 1 290 ? 25.810 -5.049 -31.753 1.00 89.62 290 PRO A O 1
ATOM 2257 N N . GLY A 1 291 ? 24.502 -4.554 -33.509 1.00 87.06 291 GLY A N 1
ATOM 2258 C CA . GLY A 1 291 ? 24.002 -5.920 -33.732 1.00 87.06 291 GLY A CA 1
ATOM 2259 C C . GLY A 1 291 ? 22.768 -6.306 -32.901 1.00 87.06 291 GLY A C 1
ATOM 2260 O O . GLY A 1 291 ? 22.163 -7.345 -33.167 1.00 87.06 291 GLY A O 1
ATOM 2261 N N . GLY A 1 292 ? 22.375 -5.473 -31.936 1.00 89.44 292 GLY A N 1
ATOM 2262 C CA . GLY A 1 292 ? 21.131 -5.584 -31.179 1.00 89.44 292 GLY A CA 1
ATOM 2263 C C . GLY A 1 292 ? 19.913 -5.028 -31.922 1.00 89.44 292 GLY A C 1
ATOM 2264 O O . GLY A 1 292 ? 19.966 -4.763 -33.124 1.00 89.44 292 GLY A O 1
ATOM 2265 N N . LYS A 1 293 ? 18.789 -4.886 -31.210 1.00 91.25 293 LYS A N 1
ATOM 2266 C CA . LYS A 1 293 ? 17.511 -4.414 -31.767 1.00 91.25 293 LYS A CA 1
ATOM 2267 C C . LYS A 1 293 ? 16.837 -3.432 -30.819 1.00 91.25 293 LYS A C 1
ATOM 2269 O O . LYS A 1 293 ? 16.852 -3.621 -29.607 1.00 91.25 293 LYS A O 1
ATOM 2274 N N . HIS A 1 294 ? 16.201 -2.409 -31.379 1.00 93.75 294 HIS A N 1
ATOM 2275 C CA . HIS A 1 294 ? 15.334 -1.529 -30.604 1.00 93.75 294 HIS A CA 1
ATOM 2276 C C . HIS A 1 294 ? 14.010 -2.227 -30.249 1.00 93.75 294 HIS A C 1
ATOM 2278 O O . HIS A 1 294 ? 13.598 -3.193 -30.905 1.00 93.75 294 HIS A O 1
ATOM 2284 N N . GLY A 1 295 ? 13.300 -1.727 -29.239 1.00 92.19 295 GLY A N 1
ATOM 2285 C CA . GLY A 1 295 ? 12.032 -2.289 -28.782 1.00 92.19 295 GLY A CA 1
ATOM 2286 C C . GLY A 1 295 ? 10.859 -2.055 -29.732 1.00 92.19 295 GLY A C 1
ATOM 2287 O O . GLY A 1 295 ? 9.874 -2.788 -29.660 1.00 92.19 295 GLY A O 1
ATOM 2288 N N . GLY A 1 296 ? 10.979 -1.092 -30.655 1.00 90.94 296 GLY A N 1
ATOM 2289 C CA . GLY A 1 296 ? 10.011 -0.861 -31.729 1.00 90.94 296 GLY A CA 1
ATOM 2290 C C . GLY A 1 296 ? 9.727 -2.114 -32.568 1.00 90.94 296 GLY A C 1
ATOM 2291 O O . GLY A 1 296 ? 10.570 -2.520 -33.366 1.00 90.94 296 GLY A O 1
ATOM 2292 N N . ARG A 1 297 ? 8.549 -2.730 -32.426 1.00 80.25 297 ARG A N 1
ATOM 2293 C CA . ARG A 1 297 ? 8.145 -3.920 -33.201 1.00 80.25 297 ARG A CA 1
ATOM 2294 C C . ARG A 1 297 ? 6.735 -3.717 -33.777 1.00 80.25 297 ARG A C 1
ATOM 2296 O O . ARG A 1 297 ? 5.886 -3.215 -33.041 1.00 80.25 297 ARG A O 1
ATOM 2303 N N . PRO A 1 298 ? 6.507 -4.043 -35.065 1.00 65.75 298 PRO A N 1
ATOM 2304 C CA . PRO A 1 298 ? 5.196 -3.926 -35.704 1.00 65.75 298 PRO A CA 1
ATOM 2305 C C . PRO A 1 298 ? 4.179 -4.938 -35.166 1.00 65.75 298 PRO A C 1
ATOM 2307 O O . PRO A 1 298 ? 4.605 -5.993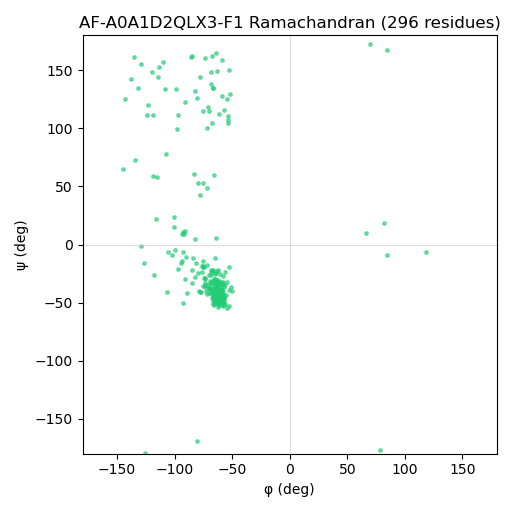 -34.638 1.00 65.75 298 PRO A O 1
#

Radius of gyration: 29.67 Å; Cα contacts (8 Å, |Δi|>4): 254; chains: 1; bounding box: 62×36×91 Å

Secondary structure (DSSP, 8-state):
-HHHHHHHHHHHHHHHHHHHHHHHHHHHHHHHHHHTS--S-HHHHHHHHHHHHHHHHHHHHHHHHHHHHHHHHHTT---HHHHHHHHHHHHHHHHHHHHHHHHHHH---STTHHHHHHHHHHHHHHHHHHHHHHHHHHHHHHHTTT--PPP--SS-TTHHHHHHHHHHHHHHHHHHHHHHHHHS------BPPPTT---SSSS-TTTTS----TTSSB--HHHHS-HHHHTTT-HHHHHHHHHSGGGGTTT-HHHHHHHHHHHHHH-GGGGHHHHHHH-HHHHHTT-SSTT---S---

InterPro domains:
  IPR023155 Cytochrome c-552/4 [PF13435] (229-282)
  IPR036280 Multiheme cytochrome superfamily [SSF48695] (223-283)

Organism: NCBI:txid62101

Solvent-accessible surface area (backbone atoms only — not comparable to full-atom values): 16750 Å² total; per-residue (Å²): 122,66,71,64,56,56,53,51,53,53,54,54,56,51,38,54,55,37,35,48,48,53,33,37,50,50,50,27,51,50,39,51,55,51,73,76,45,96,81,59,51,73,63,20,47,55,50,41,51,53,51,27,56,50,35,45,60,67,34,46,63,59,49,50,53,47,51,53,53,50,49,66,72,49,70,83,64,94,42,68,69,62,52,53,45,50,51,53,42,51,52,35,51,50,50,43,51,53,44,51,53,47,40,71,72,76,46,92,48,83,91,54,46,65,51,57,51,50,36,53,53,38,50,55,52,35,53,53,47,48,53,52,44,54,50,53,50,53,56,53,51,70,75,54,78,87,61,97,67,84,77,86,64,65,74,55,91,61,36,66,58,55,37,51,50,50,53,52,52,51,51,50,51,44,50,46,53,38,48,49,63,76,74,42,84,76,84,57,71,60,39,74,71,64,96,74,60,73,64,91,48,56,104,41,93,41,33,76,20,89,58,82,48,98,61,72,41,32,48,63,56,85,80,66,70,47,64,69,66,52,31,76,80,41,44,69,65,38,54,53,41,70,75,36,69,72,67,39,42,23,46,36,68,69,52,30,54,50,53,54,51,44,28,76,76,64,35,47,52,62,41,26,46,58,25,42,74,37,23,39,61,30,45,41,50,57,33,46,20,84,94,52,54,73,54,52,44,132

pLDDT: mean 85.71, std 11.79, range [44.34, 97.56]

Sequence (298 aa):
MTMEKTTTGKLQQESHWLTAVACLGALSLFSGLLLLLPLFALTGLQINLLLHTLLGSLLALPLLRYSLLHFTRTVGIRSPLLIFSGLAASMLLLGLFVSGFWMAIEGQSEEYGWIDQLHAITVYSFLGLLVIHLLAHRYQKRKKQHTHKRPFITVTHSTPKVTGLALGLYSLVLLGAGVLPSMLPTETTKVYPSNDYVLDYDDHPFRPSQTETVSGGFVLTEQIAKSQQCGSCHTDIYEQWLSSTHRQAASDPAYVKNINLLEKNRGITATRYCEGCHAPVALLTGELTPGGKHGGRP